Protein 9RRZ (pdb70)

Nearest PDB structures (foldseek):
  6tja-assembly1_A  TM=9.413E-01  e=5.540E-20  Streptomyces sp. CWA1
  6tiv-assembly1_A  TM=9.335E-01  e=4.063E-20  Streptomyces sp. CWA1
  6tjz-assembly1_A  TM=9.241E-01  e=5.540E-20  Streptomyces sp. CWA1
  7ofl-assembly1_B  TM=8.932E-01  e=1.288E-11  Coniophora puteana RWD-64-598 SS2
  6egk-assembly1_A  TM=8.514E-01  e=1.348E-09  Streptomyces clavuligerus

InterPro domains:
  IPR008949 Isoprenoid synthase domain superfamily [G3DSA:1.10.600.10] (4-353)
  IPR008949 Isoprenoid synthase domain superfamily [SSF48576] (9-310)
  IPR034686 Terpene cyclase-like 2 [PTHR35201] (12-315)
  IPR034686 Terpene cyclase-like 2 [SFLDG01020] (7-316)

B-factor: mean 24.11, std 10.71, range [11.86, 76.44]

Solvent-accessible surface area: 15259 Å² total; per-residue (Å²): 96,91,26,133,11,57,45,3,42,18,71,32,82,56,25,64,5,120,107,48,84,85,0,39,126,78,0,26,66,9,0,51,126,38,150,3,20,116,70,99,56,57,53,95,146,9,26,35,6,71,0,1,26,4,1,0,46,1,4,16,134,9,52,9,94,41,0,1,22,0,0,25,11,36,0,6,11,15,11,11,47,69,48,21,91,121,126,49,150,127,53,40,135,22,63,89,5,75,76,33,10,79,49,5,3,113,1,1,28,46,24,196,23,170,69,95,146,57,20,65,16,4,80,0,0,20,50,0,2,78,26,0,13,69,90,13,57,94,28,12,61,114,63,2,89,69,17,0,105,31,42,5,154,0,29,11,51,54,5,30,33,58,85,138,71,87,58,2,50,1,41,64,2,0,84,23,31,20,68,12,23,8,14,47,1,30,5,2,0,0,2,11,9,58,63,14,59,31,48,88,206,30,44,101,28,61,23,2,96,0,0,38,46,0,0,6,0,0,0,4,0,2,29,7,0,3,9,6,21,70,85,78,126,182,71,9,0,0,47,1,0,13,156,71,78,109,33,46,26,76,102,0,1,73,84,0,1,28,10,11,8,43,0,8,28,2,0,46,84,0,53,61,58,34,51,115,76,10,61,130,40,5,119,24,5,1,39,6,0,29,43,2,4,35,0,19,4,28,11,2,39,105,11,59,47,53,145,126,24,98,71,32,22,110,16,162,107,43,72,31,109,44,79,84,74,5,100,33,111,30,1,32,68,0,23,138,43,40,115

Secondary structure (DSSP, 8-state):
----PPPBP--S-----TTHHHHHHHHHHHHHHTT--SSHHHHHHHHHT-HHHHHHHH-TTS-HHHHHHHHHHHHHHHHHHHHHTSS-SSPPPHHHHHHHHHHHHHHHH-TT---SS--TTHHHHHHHHHHHHTTS-HHHHHHHHHHHHHHHHHHHHHHHHHHHT----HHHHHHHHHHHTTHHHHHHHHHHHHT----HHHHHSHHHHHHHHHHHHHHHHHHHHHHHHHHT----HHHHHHHHTT--HHHHHHHHHHHHHHHHHHHHHHHHHHTTT--HHHHHHHHHHHHHHHHHHHHHTTSS----S----B-SS-S----SPPS-TTTGGGGGG--

Organism: NCBI:txid281105

Radius of gyration: 19.32 Å; Cα contacts (8 Å, |Δi|>4): 473; chains: 1; bounding box: 45×48×53 Å

Foldseek 3Di:
DDADAAFAAAPFDFAFAPVLVVLLVLQLVLCVVQVLDPDPVRSVQLSLLSLLGLLRLLQNPFDSLLSSLLSLVVSNVLSVCCVVQVPDPQQDALVNLVVQLVQLLVCLLPVVDDDPDHDRCSVSSNVSSCSQPVPFDPQLSVQLSVLSVLCSVLCSVVSNCRNVVHADALLVCLLRLLNPVSQSNVLSSLCSRNVAGDDPCQCVDLLNVLLSSLLSRLLVLLVLSLQVLVCVVPNGQLVNQCVNVVHHSNVSNLVSLQSSLQSVLLSVLSCVVAVVVDDPRVVSSVSSSSSSSSSCLVSSQSRPSRVSHHNNHHDPDRSHNDNQADPRVSNSCSSVSRD

Sequence (339 aa):
SAIELLPFHCPFAAAVNPRLAEIEKLCVDWIDEFRLYQDDAQRERLIATKAAEVYARALPNAAPERVADVAKWLYWGFATTDDMVYDNGPVSVRAADFLPLIVQLARIADEPRSRFGFEIPYTDALRDLTVAITAPATPGQRIEWRSTARAWFFGMSSWDVAYAERGEIPSLNDYYLMMRMHTGGLASWAATLGIADGFELSARDADSPAVRALLLESWSTFALIINDLMSYAKEIENSNIITTVIARELSCSPQEAVPHAYSILDRISGLFLRLRADLLPGADQNLRALIAGMEHTWRAILDWGFTSARYPYQVFPGWAEQPHDTSPDPLPYPAIAWWWEQVA

Structure (mmCIF, N/CA/C/O backbone):
data_9RRZ
#
_entry.id   9RRZ
#
_cell.length_a   95.640
_cell.length_b   95.640
_cell.length_c   114.590
_cell.angle_alpha   90.00
_cell.angle_beta   90.00
_cell.angle_gamma   90.00
#
_symmetry.space_group_name_H-M   'P 41 21 2'
#
loop_
_entity.id
_entity.type
_entity.pdbx_description
1 polymer 'Terpene synthase'
2 non-polymer 'DIMETHYL SULFOXIDE'
3 non-polymer GLYCEROL
4 water water
#
loop_
_atom_site.group_PDB
_atom_site.id
_atom_site.type_symbol
_atom_site.label_atom_id
_atom_site.label_alt_id
_atom_site.label_comp_id
_atom_site.label_asym_id
_atom_site.label_entity_id
_atom_site.label_seq_id
_atom_site.pdbx_PDB_ins_code
_atom_site.Cartn_x
_atom_site.Cartn_y
_atom_site.Cartn_z
_atom_site.occupancy
_atom_site.B_iso_or_equiv
_atom_site.auth_seq_id
_atom_site.auth_comp_id
_atom_site.auth_asym_id
_atom_site.auth_atom_id
_atom_site.pdbx_PDB_model_num
ATOM 1 N N . SER A 1 4 ? -21.169 -40.031 -23.699 1.00 52.32 4 SER A N 1
ATOM 2 C CA . SER A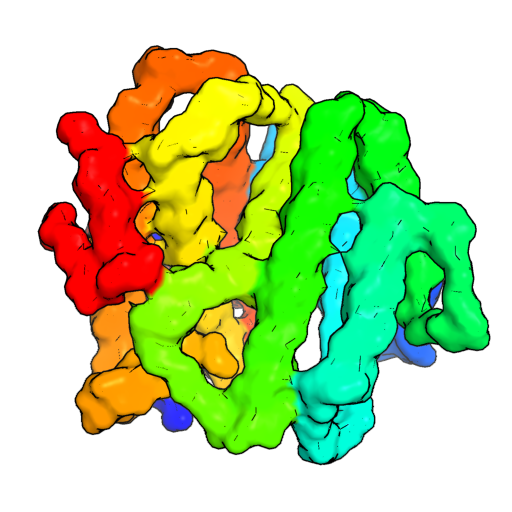 1 4 ? -20.779 -40.466 -25.077 1.00 49.78 4 SER A CA 1
ATOM 3 C C . SER A 1 4 ? -19.341 -40.021 -25.374 1.00 47.25 4 SER A C 1
ATOM 4 O O . SER A 1 4 ? -18.978 -38.892 -24.985 1.00 43.58 4 SER A O 1
ATOM 7 N N . ALA A 1 5 ? -18.565 -40.886 -26.037 1.00 45.89 5 ALA A N 1
ATOM 8 C CA . ALA A 1 5 ? -17.120 -40.713 -26.324 1.00 44.25 5 ALA A CA 1
ATOM 9 C C . ALA A 1 5 ? -16.904 -39.506 -27.245 1.00 41.34 5 ALA A C 1
ATOM 10 O O . ALA A 1 5 ? -17.750 -39.283 -28.135 1.00 42.74 5 ALA A O 1
ATOM 12 N N . ILE A 1 6 ? -15.808 -38.766 -27.039 1.00 37.04 6 ILE A N 1
ATOM 13 C CA . ILE A 1 6 ? -15.434 -37.573 -27.857 1.00 33.74 6 ILE A CA 1
ATOM 14 C C . ILE A 1 6 ? -14.002 -37.736 -28.381 1.00 32.05 6 ILE A C 1
ATOM 15 O O . ILE A 1 6 ? -13.212 -38.474 -27.761 1.00 32.98 6 ILE A O 1
ATOM 20 N N . GLU A 1 7 ? -13.711 -37.076 -29.504 1.00 31.37 7 GLU A N 1
ATOM 21 C CA . GLU A 1 7 ? -12.358 -36.934 -30.099 1.00 33.11 7 GLU A CA 1
ATOM 22 C C . GLU A 1 7 ? -11.884 -35.506 -29.815 1.00 30.67 7 GLU A C 1
ATOM 23 O O . GLU A 1 7 ? -12.478 -34.570 -30.384 1.00 30.15 7 GLU A O 1
ATOM 29 N N . LEU A 1 8 ? -10.883 -35.339 -28.947 1.00 29.30 8 LEU A N 1
ATOM 30 C CA . LEU A 1 8 ? -10.304 -34.004 -28.639 1.00 27.97 8 LEU A CA 1
ATOM 31 C C . LEU A 1 8 ? -9.599 -33.476 -29.891 1.00 27.49 8 LEU A C 1
ATOM 32 O O . LEU A 1 8 ? -9.118 -34.298 -30.701 1.00 29.07 8 LEU A O 1
ATOM 37 N N . LEU A 1 9 ? -9.578 -32.151 -30.044 1.00 25.60 9 LEU A N 1
ATOM 38 C CA . LEU A 1 9 ? -8.848 -31.430 -31.116 1.00 25.93 9 LEU A CA 1
ATOM 39 C C . LEU A 1 9 ? -7.490 -30.996 -30.577 1.00 25.09 9 LEU A C 1
ATOM 40 O O . LEU A 1 9 ? -7.303 -30.920 -29.363 1.00 24.05 9 LEU A O 1
ATOM 45 N N . PRO A 1 10 ? -6.504 -30.704 -31.457 1.00 25.23 10 PRO A N 1
ATOM 46 C CA . PRO A 1 10 ? -5.197 -30.231 -31.008 1.00 25.01 10 PRO A CA 1
ATOM 47 C C . PRO A 1 10 ? -5.336 -28.893 -30.266 1.00 24.43 10 PRO A C 1
ATOM 48 O O . PRO A 1 10 ? -6.253 -28.141 -30.561 1.00 23.53 10 PRO A O 1
ATOM 52 N N . PHE A 1 11 ? -4.433 -28.635 -29.320 1.00 23.40 11 PHE A N 1
ATOM 53 C CA . PHE A 1 11 ? -4.414 -27.399 -28.497 1.00 23.42 11 PHE A CA 1
ATOM 54 C C . PHE A 1 11 ? -3.431 -26.400 -29.103 1.00 24.66 11 PHE A C 1
ATOM 55 O O . PHE A 1 11 ? -2.334 -26.807 -29.525 1.00 26.85 11 PHE A O 1
ATOM 63 N N . HIS A 1 12 ? -3.824 -25.128 -29.146 1.00 24.70 12 HIS A N 1
ATOM 64 C CA . HIS A 1 12 ? -2.933 -24.000 -29.512 1.00 26.28 12 HIS A CA 1
ATOM 65 C C . HIS A 1 12 ? -2.409 -23.346 -28.232 1.00 24.91 12 HIS A C 1
ATOM 66 O O . HIS A 1 12 ? -3.219 -23.061 -27.329 1.00 25.43 12 HIS A O 1
ATOM 73 N N . CYS A 1 13 ? -1.097 -23.132 -28.161 1.00 23.88 13 CYS A N 1
ATOM 74 C CA . CYS A 1 13 ? -0.434 -22.374 -27.072 1.00 22.82 13 CYS A CA 1
ATOM 75 C C . CYS A 1 13 ? 0.831 -21.722 -27.617 1.00 22.49 13 CYS A C 1
ATOM 76 O O . CYS A 1 13 ? 1.738 -22.418 -28.067 1.00 24.45 13 CYS A O 1
ATOM 79 N N . PRO A 1 14 ? 0.924 -20.373 -27.605 1.00 22.01 14 PRO A N 1
ATOM 80 C CA . PRO A 1 14 ? 2.078 -19.671 -28.167 1.00 22.78 14 PRO A CA 1
ATOM 81 C C . PRO A 1 14 ? 3.277 -19.517 -27.217 1.00 22.92 14 PRO A C 1
ATOM 82 O O . PRO A 1 14 ? 4.188 -18.787 -27.557 1.00 25.77 14 PRO A O 1
ATOM 86 N N . PHE A 1 15 ? 3.260 -20.201 -26.068 1.00 21.21 15 PHE A N 1
ATOM 87 C CA . PHE A 1 15 ? 4.333 -20.137 -25.042 1.00 20.31 15 PHE A CA 1
ATOM 88 C C . PHE A 1 15 ? 5.071 -21.478 -24.991 1.00 20.88 15 PHE A C 1
ATOM 89 O O . PHE A 1 15 ? 4.465 -22.527 -25.284 1.00 21.12 15 PHE A O 1
ATOM 97 N N . ALA A 1 16 ? 6.363 -21.423 -24.661 1.00 20.83 16 ALA A N 1
ATOM 98 C CA . ALA A 1 16 ? 7.263 -22.593 -24.557 1.00 20.50 16 ALA A CA 1
ATOM 99 C C . ALA A 1 16 ? 7.045 -23.284 -23.211 1.00 19.40 16 ALA A C 1
ATOM 100 O O . ALA A 1 16 ? 6.661 -22.597 -22.238 1.00 20.29 16 ALA A O 1
ATOM 102 N N . ALA A 1 17 ? 7.300 -24.591 -23.162 1.00 19.53 17 ALA A N 1
ATOM 103 C CA . ALA A 1 17 ? 7.368 -25.387 -21.917 1.00 19.49 17 ALA A CA 1
ATOM 104 C C . ALA A 1 17 ? 8.437 -24.785 -21.000 1.00 19.24 17 ALA A C 1
ATOM 105 O O . ALA A 1 17 ? 9.451 -24.255 -21.508 1.00 21.61 17 ALA A O 1
ATOM 107 N N . ALA A 1 18 ? 8.210 -24.865 -19.692 1.00 18.24 18 ALA A N 1
ATOM 108 C CA . ALA A 1 18 ? 9.153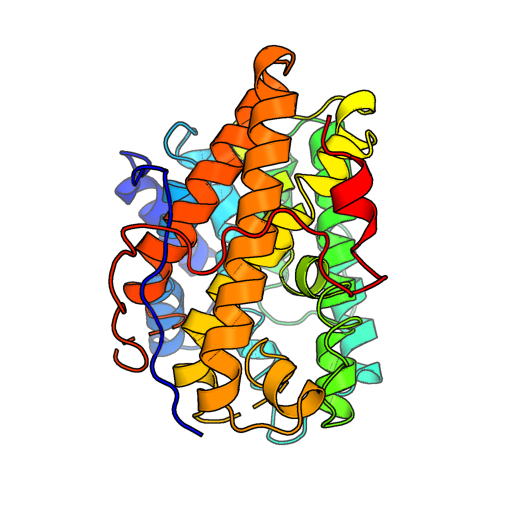 -24.418 -18.646 1.00 17.34 18 ALA A CA 1
ATOM 109 C C . ALA A 1 18 ? 8.971 -25.314 -17.423 1.00 16.32 18 ALA A C 1
ATOM 110 O O . ALA A 1 18 ? 7.829 -25.733 -17.161 1.00 16.96 18 ALA A O 1
ATOM 112 N N . VAL A 1 19 ? 10.058 -25.622 -16.718 1.00 16.17 19 VAL A N 1
ATOM 113 C CA . VAL A 1 19 ? 9.997 -26.435 -15.473 1.00 16.37 19 VAL A CA 1
ATOM 114 C C . VAL A 1 19 ? 11.158 -26.044 -14.559 1.00 16.00 19 VAL A C 1
ATOM 115 O O . VAL A 1 19 ? 12.280 -25.816 -15.056 1.00 16.65 19 VAL A O 1
ATOM 119 N N . ASN A 1 20 ? 10.874 -25.954 -13.263 1.00 15.17 20 ASN A N 1
ATOM 120 C CA . ASN A 1 20 ? 11.890 -25.682 -12.219 1.00 14.67 20 ASN A CA 1
ATOM 121 C C . ASN A 1 20 ? 12.986 -26.735 -12.346 1.00 14.84 20 ASN A C 1
ATOM 122 O O . ASN A 1 20 ? 12.695 -27.928 -12.311 1.00 15.41 20 ASN A O 1
ATOM 127 N N . PRO A 1 21 ? 14.269 -26.336 -12.510 1.00 14.55 21 PRO A N 1
ATOM 128 C CA . PRO A 1 21 ? 15.357 -27.303 -12.678 1.00 15.38 21 PRO A CA 1
ATOM 129 C C . PRO A 1 21 ? 15.672 -28.116 -11.411 1.00 14.94 21 PRO A C 1
ATOM 130 O O . PRO A 1 21 ? 16.489 -29.014 -11.494 1.00 15.94 21 PRO A O 1
ATOM 134 N N . ARG A 1 22 ? 15.026 -27.808 -10.279 1.00 14.92 22 ARG A N 1
ATOM 135 C CA . ARG A 1 22 ? 15.197 -28.561 -9.007 1.00 15.18 22 ARG A CA 1
ATOM 136 C C . ARG A 1 22 ? 13.910 -29.329 -8.670 1.00 14.61 22 ARG A C 1
ATOM 137 O O . ARG A 1 22 ? 13.641 -29.545 -7.473 1.00 15.27 22 ARG A O 1
ATOM 145 N N . LEU A 1 23 ? 13.179 -29.801 -9.685 1.00 14.71 23 LEU A N 1
ATOM 146 C CA . LEU A 1 23 ? 11.917 -30.565 -9.491 1.00 15.06 23 LEU A CA 1
ATOM 147 C C . LEU A 1 23 ? 12.157 -31.766 -8.567 1.00 15.05 23 LEU A C 1
ATOM 148 O O . LEU A 1 23 ? 11.313 -32.003 -7.695 1.00 15.76 23 LEU A O 1
ATOM 153 N N . ALA A 1 24 ? 13.249 -32.514 -8.742 1.00 15.43 24 ALA A N 1
ATOM 154 C CA . ALA A 1 24 ? 13.527 -33.727 -7.937 1.00 15.69 24 ALA A CA 1
ATOM 155 C C . ALA A 1 24 ? 13.481 -33.382 -6.440 1.00 15.69 24 ALA A C 1
ATOM 156 O O . ALA A 1 24 ? 12.852 -34.130 -5.673 1.00 16.33 24 ALA A O 1
ATOM 158 N N . GLU A 1 25 ? 14.111 -32.278 -6.036 1.00 15.83 25 GLU A N 1
ATOM 159 C CA . GLU A 1 25 ? 14.142 -31.830 -4.616 1.00 16.20 25 GLU A CA 1
ATOM 160 C C . GLU A 1 25 ? 12.739 -31.407 -4.164 1.00 15.69 25 GLU A C 1
ATOM 161 O O . GLU A 1 25 ? 12.379 -31.693 -3.006 1.00 16.76 25 GLU A O 1
ATOM 167 N N . ILE A 1 26 ? 11.983 -30.734 -5.034 1.00 15.49 26 ILE A N 1
ATOM 168 C CA . ILE A 1 26 ? 10.594 -30.276 -4.735 1.00 15.59 26 ILE A CA 1
ATOM 169 C C . ILE A 1 26 ? 9.736 -31.515 -4.459 1.00 15.93 26 ILE A C 1
ATOM 170 O O . ILE A 1 26 ? 9.038 -31.543 -3.426 1.00 16.26 26 ILE A O 1
ATOM 175 N N . GLU A 1 27 ? 9.791 -32.513 -5.343 1.00 16.28 27 GLU A N 1
ATOM 176 C CA . GLU A 1 27 ? 8.976 -33.745 -5.199 1.00 17.66 27 GLU A CA 1
ATOM 177 C C . GLU A 1 27 ? 9.369 -34.478 -3.910 1.00 17.63 27 GLU A C 1
ATOM 178 O O . GLU A 1 27 ? 8.460 -34.975 -3.228 1.00 18.00 27 GLU A O 1
ATOM 184 N N . LYS A 1 28 ? 10.665 -34.555 -3.589 1.00 17.58 28 LYS A N 1
ATOM 185 C CA . LYS A 1 28 ? 11.154 -35.261 -2.372 1.00 18.49 28 LYS A CA 1
ATOM 186 C C . LYS A 1 28 ? 10.553 -34.594 -1.126 1.00 17.70 28 LYS A C 1
ATOM 187 O O . LYS A 1 28 ? 10.030 -35.321 -0.264 1.00 18.69 28 LYS A O 1
ATOM 193 N N . LEU A 1 29 ? 10.608 -33.262 -1.034 1.00 17.48 29 LEU A N 1
ATOM 194 C CA . LEU A 1 29 ? 10.018 -32.502 0.104 1.00 17.58 29 LEU A CA 1
ATOM 195 C C . LEU A 1 29 ? 8.529 -32.846 0.225 1.00 17.32 29 LEU A C 1
ATOM 196 O O . LEU A 1 29 ? 8.055 -33.056 1.358 1.00 17.42 29 LEU A O 1
ATOM 201 N N . CYS A 1 30 ? 7.816 -32.911 -0.898 1.00 16.69 30 CYS A N 1
ATOM 202 C CA . CYS A 1 30 ? 6.352 -33.166 -0.922 1.00 16.69 30 CYS A CA 1
ATOM 203 C C . CYS A 1 30 ? 6.047 -34.608 -0.501 1.00 17.16 30 CYS A C 1
ATOM 204 O O . CYS A 1 30 ? 5.116 -34.795 0.303 1.00 18.72 30 CYS A O 1
ATOM 207 N N . VAL A 1 31 ? 6.802 -35.590 -0.999 1.00 18.16 31 VAL A N 1
ATOM 208 C CA . VAL A 1 31 ? 6.581 -37.026 -0.651 1.00 19.09 31 VAL A CA 1
ATOM 209 C C . VAL A 1 31 ? 6.848 -37.213 0.850 1.00 18.83 31 VAL A C 1
ATOM 210 O O . VAL A 1 31 ? 6.061 -37.919 1.506 1.00 19.25 31 VAL A O 1
ATOM 214 N N . ASP A 1 32 ? 7.897 -36.586 1.388 1.00 18.82 32 ASP A N 1
ATOM 215 C CA . ASP A 1 32 ? 8.233 -36.672 2.835 1.00 20.32 32 ASP A CA 1
ATOM 216 C C . ASP A 1 32 ? 7.095 -36.054 3.658 1.00 19.43 32 ASP A C 1
ATOM 217 O O . ASP A 1 32 ? 6.770 -36.610 4.720 1.00 20.40 32 ASP A O 1
ATOM 222 N N . TRP A 1 33 ? 6.484 -34.972 3.169 1.00 18.17 33 TRP A N 1
ATOM 223 C CA . TRP A 1 33 ? 5.338 -34.298 3.837 1.00 17.59 33 TRP A CA 1
ATOM 224 C C . TRP A 1 33 ? 4.097 -35.202 3.783 1.00 17.90 33 TRP A C 1
ATOM 225 O O . TRP A 1 33 ? 3.415 -35.336 4.824 1.00 18.66 33 TRP A O 1
ATOM 236 N N . ILE A 1 34 ? 3.827 -35.813 2.626 1.00 18.17 34 ILE A N 1
ATOM 237 C CA . ILE A 1 34 ? 2.707 -36.783 2.421 1.00 19.28 34 ILE A CA 1
ATOM 238 C C . ILE A 1 34 ? 2.839 -37.919 3.447 1.00 19.87 34 ILE A C 1
ATOM 239 O O . ILE A 1 34 ? 1.803 -38.339 4.006 1.00 20.45 34 ILE A O 1
ATOM 244 N N . ASP A 1 35 ? 4.063 -38.388 3.703 1.00 20.49 35 ASP A N 1
ATOM 245 C CA . ASP A 1 35 ? 4.331 -39.504 4.651 1.00 21.28 35 ASP A CA 1
ATOM 246 C C . ASP A 1 35 ? 4.265 -38.999 6.099 1.00 21.91 35 ASP A C 1
ATOM 247 O O . ASP A 1 35 ? 3.746 -39.746 6.949 1.00 24.53 35 ASP A O 1
ATOM 252 N N . GLU A 1 36 ? 4.755 -37.786 6.375 1.00 21.89 36 GLU A N 1
ATOM 253 C CA . GLU A 1 36 ? 4.727 -37.169 7.730 1.00 23.57 36 GLU A CA 1
ATOM 254 C C . GLU A 1 36 ? 3.275 -37.090 8.226 1.00 22.96 36 GLU A C 1
ATOM 255 O O . GLU A 1 36 ? 3.038 -37.401 9.411 1.00 23.97 36 GLU A O 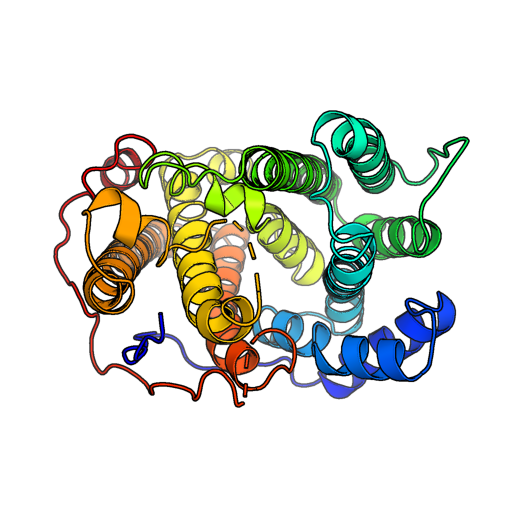1
ATOM 261 N N . PHE A 1 37 ? 2.340 -36.701 7.352 1.00 21.50 37 PHE A N 1
ATOM 262 C CA . PHE A 1 37 ? 0.911 -36.466 7.696 1.00 21.32 37 PHE A CA 1
ATOM 263 C C . PHE A 1 37 ? 0.031 -37.631 7.225 1.00 22.58 37 PHE A C 1
ATOM 264 O O . PHE A 1 37 ? -1.190 -37.573 7.469 1.00 24.42 37 PHE A O 1
ATOM 272 N N . ARG A 1 38 ? 0.625 -38.663 6.615 1.00 23.54 38 ARG A N 1
ATOM 273 C CA . ARG A 1 38 ? -0.078 -39.896 6.169 1.00 25.52 38 ARG A CA 1
ATOM 274 C C . ARG A 1 38 ? -1.364 -39.508 5.426 1.00 24.24 38 ARG A C 1
ATOM 275 O O . ARG A 1 38 ? -2.462 -39.846 5.920 1.00 24.87 38 ARG A O 1
ATOM 283 N N . LEU A 1 39 ? -1.228 -38.829 4.280 1.00 22.84 39 LEU A N 1
ATOM 284 C CA . LEU A 1 39 ? -2.355 -38.335 3.438 1.00 23.55 39 LEU A CA 1
ATOM 285 C C . LEU A 1 39 ? -2.919 -39.482 2.591 1.00 23.34 39 LEU A C 1
ATOM 286 O O . LEU A 1 39 ? -3.107 -39.286 1.378 1.00 23.77 39 LEU A O 1
ATOM 291 N N . TYR A 1 40 ? -3.210 -40.624 3.219 1.00 23.63 40 TYR A N 1
ATOM 292 C CA . TYR A 1 40 ? -3.663 -41.873 2.555 1.00 25.20 40 TYR A CA 1
ATOM 293 C C . TYR A 1 40 ? -4.067 -42.886 3.631 1.00 26.41 40 TYR A C 1
ATOM 294 O O . TYR A 1 40 ? -3.541 -42.800 4.760 1.00 27.03 40 TYR A O 1
ATOM 303 N N . GLN A 1 41 ? -4.970 -43.808 3.288 1.00 28.68 41 GLN A N 1
ATOM 304 C CA . GLN A 1 41 ? -5.484 -44.864 4.203 1.00 30.48 41 GLN A CA 1
ATOM 305 C C . GLN A 1 41 ? -4.763 -46.192 3.940 1.00 31.46 41 GLN A C 1
ATOM 306 O O . GLN A 1 41 ? -4.799 -47.060 4.835 1.00 32.88 41 GLN A O 1
ATOM 312 N N . ASP A 1 42 ? -4.139 -46.349 2.766 1.00 31.06 42 ASP A N 1
ATOM 313 C CA . ASP A 1 42 ? -3.422 -47.589 2.362 1.00 32.34 42 ASP A CA 1
ATOM 314 C C . ASP A 1 42 ? -2.330 -47.245 1.341 1.00 30.72 42 ASP A C 1
ATOM 315 O O . ASP A 1 42 ? -2.306 -46.094 0.857 1.00 29.91 42 ASP A O 1
ATOM 320 N N . ASP A 1 43 ? -1.469 -48.218 1.029 1.00 31.93 43 ASP A N 1
ATOM 321 C CA . ASP A 1 43 ? -0.288 -48.049 0.138 1.00 31.92 43 ASP A CA 1
ATOM 322 C C . ASP A 1 43 ? -0.747 -47.693 -1.283 1.00 30.82 43 ASP A C 1
ATOM 323 O O . ASP A 1 43 ? -0.040 -46.908 -1.945 1.00 29.58 43 ASP A O 1
ATOM 328 N N . ALA A 1 44 ? -1.879 -48.243 -1.737 1.00 29.71 44 ALA A N 1
ATOM 329 C CA . ALA A 1 44 ? -2.463 -47.975 -3.073 1.00 30.18 44 ALA A CA 1
ATOM 330 C C . ALA A 1 44 ? -2.859 -46.496 -3.177 1.00 29.97 44 ALA A C 1
ATOM 331 O O . ALA A 1 44 ? -2.570 -45.882 -4.221 1.00 30.34 44 ALA A O 1
ATOM 333 N N . GLN A 1 45 ? -3.483 -45.944 -2.131 1.00 29.20 45 GLN A N 1
ATOM 334 C CA . GLN A 1 45 ? -3.866 -44.506 -2.060 1.00 28.19 45 GLN A CA 1
ATOM 335 C C . GLN A 1 45 ? -2.599 -43.641 -2.105 1.00 26.21 45 GLN A C 1
ATOM 336 O O . GLN A 1 45 ? -2.613 -42.621 -2.819 1.00 25.68 45 GLN A O 1
ATOM 342 N N . ARG A 1 46 ? -1.550 -44.036 -1.375 1.00 25.16 46 ARG A N 1
ATOM 343 C CA . ARG A 1 46 ? -0.252 -43.309 -1.328 1.00 24.62 46 ARG A CA 1
ATOM 344 C C . ARG A 1 46 ? 0.324 -43.215 -2.746 1.00 24.44 46 ARG A C 1
ATOM 345 O O . ARG A 1 46 ? 0.702 -42.101 -3.161 1.00 23.48 46 ARG A O 1
ATOM 353 N N . GLU A 1 47 ? 0.387 -44.342 -3.460 1.00 25.28 47 GLU A N 1
ATOM 354 C CA . GLU A 1 47 ? 0.951 -44.417 -4.834 1.00 26.47 47 GLU A CA 1
ATOM 355 C C . GLU A 1 47 ? 0.124 -43.525 -5.768 1.00 23.86 47 GLU A C 1
ATOM 356 O O . GLU A 1 47 ? 0.733 -42.787 -6.566 1.00 23.02 47 GLU A O 1
ATOM 362 N N . ARG A 1 48 ? -1.208 -43.569 -5.654 1.00 24.48 48 ARG A N 1
ATOM 363 C CA . ARG A 1 48 ? -2.125 -42.758 -6.500 1.00 25.13 48 ARG A CA 1
ATOM 364 C C . ARG A 1 48 ? -1.866 -41.268 -6.244 1.00 22.80 48 ARG A C 1
ATOM 365 O O . ARG A 1 48 ? -1.790 -40.513 -7.232 1.00 21.88 48 ARG A O 1
ATOM 373 N N . LEU A 1 49 ? -1.715 -40.863 -4.979 1.00 21.33 49 LEU A N 1
ATOM 374 C CA . LEU A 1 49 ? -1.500 -39.436 -4.613 1.00 20.40 49 LEU A CA 1
ATOM 375 C C . LEU A 1 49 ? -0.171 -38.954 -5.204 1.00 20.16 49 LEU A C 1
ATOM 376 O O . LEU A 1 49 ? -0.148 -37.857 -5.783 1.00 19.69 49 LEU A O 1
ATOM 381 N N . ILE A 1 50 ? 0.899 -39.739 -5.066 1.00 20.11 50 ILE A N 1
ATOM 382 C CA . ILE A 1 50 ? 2.237 -39.372 -5.616 1.00 20.14 50 ILE A CA 1
ATOM 383 C C . ILE A 1 50 ? 2.123 -39.273 -7.145 1.00 19.34 50 ILE A C 1
ATOM 384 O O . ILE A 1 50 ? 2.707 -38.336 -7.717 1.00 19.46 50 ILE A O 1
ATOM 389 N N . ALA A 1 51 ? 1.357 -40.168 -7.779 1.00 19.54 51 ALA A N 1
ATOM 390 C CA . ALA A 1 51 ? 1.202 -40.246 -9.253 1.00 20.08 51 ALA A CA 1
ATOM 391 C C . ALA A 1 51 ? 0.432 -39.036 -9.811 1.00 19.48 51 ALA A C 1
ATOM 392 O O . ALA A 1 51 ? 0.489 -38.832 -11.041 1.00 20.66 51 ALA A O 1
ATOM 394 N N . THR A 1 52 ? -0.260 -38.252 -8.973 1.00 19.17 52 THR A N 1
ATOM 395 C CA . THR A 1 52 ? -0.927 -36.992 -9.408 1.00 18.95 52 THR A CA 1
ATOM 396 C C . THR A 1 52 ? 0.135 -35.981 -9.858 1.00 18.73 52 THR A C 1
ATOM 397 O O . THR A 1 52 ? -0.214 -35.093 -10.648 1.00 19.45 52 THR A O 1
ATOM 401 N N . LYS A 1 53 ? 1.366 -36.106 -9.351 1.00 18.70 53 LYS A N 1
ATOM 402 C CA . LYS A 1 53 ? 2.524 -35.238 -9.698 1.00 19.01 53 LYS A CA 1
ATOM 403 C C . LYS A 1 53 ? 2.149 -33.767 -9.472 1.00 17.99 53 LYS A C 1
ATOM 404 O O . LYS A 1 53 ? 2.443 -32.929 -10.343 1.00 17.75 53 LYS A O 1
ATOM 410 N N . ALA A 1 54 ? 1.537 -33.455 -8.328 1.00 17.26 54 ALA A N 1
ATOM 411 C CA . ALA A 1 54 ? 1.138 -32.075 -7.965 1.00 16.36 54 ALA A CA 1
ATOM 412 C C . ALA A 1 54 ? 2.380 -31.173 -7.907 1.00 16.24 54 ALA A C 1
ATOM 413 O O . ALA A 1 54 ? 2.275 -30.007 -8.322 1.00 17.05 54 ALA A O 1
ATOM 415 N N . ALA A 1 55 ? 3.523 -31.691 -7.444 1.00 15.92 55 ALA A N 1
ATOM 416 C CA . ALA A 1 55 ? 4.799 -30.938 -7.392 1.00 15.84 55 ALA A CA 1
ATOM 417 C C . ALA A 1 55 ? 5.195 -30.507 -8.809 1.00 15.80 55 ALA A C 1
ATOM 418 O O . ALA A 1 55 ? 5.635 -29.360 -8.977 1.00 15.91 55 ALA A O 1
ATOM 420 N N . GLU A 1 56 ? 5.034 -31.389 -9.800 1.00 15.74 56 GLU A N 1
ATOM 421 C CA . GLU A 1 56 ? 5.442 -31.103 -11.201 1.00 15.69 56 GLU A CA 1
ATOM 422 C C . GLU A 1 56 ? 4.619 -29.936 -11.762 1.00 14.97 56 GLU A C 1
ATOM 423 O O . GLU A 1 56 ? 5.214 -29.031 -12.361 1.00 15.73 56 GLU A O 1
ATOM 429 N N . VAL A 1 57 ? 3.293 -29.946 -11.611 1.00 15.65 57 VAL A N 1
ATOM 430 C CA . VAL A 1 57 ? 2.456 -28.889 -12.250 1.00 15.69 57 VAL A CA 1
ATOM 431 C C . VAL A 1 57 ? 2.814 -27.532 -11.627 1.00 15.28 57 VAL A C 1
ATOM 432 O O . VAL A 1 57 ? 2.921 -26.554 -12.381 1.00 15.31 57 VAL A O 1
ATOM 436 N N . TYR A 1 58 ? 3.048 -27.469 -10.313 1.00 15.10 58 TYR A N 1
ATOM 437 C CA . TYR A 1 58 ? 3.485 -26.220 -9.635 1.00 14.84 58 TYR A CA 1
ATOM 438 C C . TYR A 1 58 ? 4.891 -25.839 -10.121 1.00 14.71 58 TYR A C 1
ATOM 439 O O . TYR A 1 58 ? 5.129 -24.647 -10.368 1.00 15.23 58 TYR A O 1
ATOM 448 N N . ALA A 1 59 ? 5.793 -26.813 -10.273 1.00 14.40 59 ALA A N 1
ATOM 449 C CA . ALA A 1 59 ? 7.182 -26.580 -10.743 1.00 14.32 59 ALA A CA 1
ATOM 450 C C . ALA A 1 59 ? 7.181 -26.025 -12.176 1.00 14.46 59 ALA A C 1
ATOM 451 O O . ALA A 1 59 ? 8.090 -25.242 -12.511 1.00 15.13 59 ALA A O 1
ATOM 453 N N . ARG A 1 60 ? 6.204 -26.414 -12.999 1.00 14.39 60 ARG A N 1
ATOM 454 C CA . ARG A 1 60 ? 6.059 -25.913 -14.393 1.00 14.60 60 ARG A CA 1
ATOM 455 C C . ARG A 1 60 ? 5.489 -24.488 -14.378 1.00 14.64 60 ARG A C 1
ATOM 456 O O . ARG A 1 60 ? 5.845 -23.706 -15.272 1.00 15.42 60 ARG A O 1
ATOM 464 N N . ALA A 1 61 ? 4.640 -24.160 -13.399 1.00 14.92 61 ALA A N 1
ATOM 465 C CA . ALA A 1 61 ? 4.059 -22.807 -13.222 1.00 15.03 61 ALA A CA 1
ATOM 466 C C . ALA A 1 61 ? 5.088 -21.858 -12.592 1.00 14.38 61 ALA A C 1
ATOM 467 O O . ALA A 1 61 ? 4.969 -20.637 -12.809 1.00 15.15 61 ALA A O 1
ATOM 469 N N . LEU A 1 62 ? 6.054 -22.403 -11.844 1.00 14.46 62 LEU A N 1
ATOM 470 C CA . LEU A 1 62 ? 7.042 -21.637 -11.036 1.00 14.90 62 LEU A CA 1
ATOM 471 C C . LEU A 1 62 ? 8.458 -22.092 -11.384 1.00 15.53 62 LEU A C 1
ATOM 472 O O . LEU A 1 62 ? 9.192 -22.579 -10.523 1.00 15.41 62 LEU A O 1
ATOM 477 N N . PRO A 1 63 ? 8.896 -21.932 -12.654 1.00 15.81 63 PRO A N 1
ATOM 478 C CA . PRO A 1 63 ? 10.206 -22.431 -13.076 1.00 16.06 63 PRO A CA 1
ATOM 479 C C . PRO A 1 63 ? 11.404 -21.700 -12.446 1.00 17.08 63 PRO A C 1
ATOM 480 O O . PRO A 1 63 ? 12.489 -22.262 -12.477 1.00 18.73 63 PRO A O 1
ATOM 484 N N . ASN A 1 64 ? 11.198 -20.498 -11.889 1.00 17.66 64 ASN A N 1
ATOM 485 C CA . ASN A 1 64 ? 12.283 -19.626 -11.358 1.00 19.74 64 ASN A CA 1
ATOM 486 C C . ASN A 1 64 ? 12.183 -19.458 -9.834 1.00 19.06 64 ASN A C 1
ATOM 487 O O . ASN A 1 64 ? 13.031 -18.741 -9.269 1.00 21.83 64 ASN A O 1
ATOM 492 N N . ALA A 1 65 ? 11.212 -20.090 -9.173 1.00 17.29 65 ALA A N 1
ATOM 493 C CA . ALA A 1 65 ? 10.965 -19.916 -7.721 1.00 17.11 65 ALA A CA 1
ATOM 494 C C . ALA A 1 65 ? 11.888 -20.829 -6.906 1.00 16.26 65 ALA A C 1
ATOM 495 O O . ALA A 1 65 ? 12.347 -21.862 -7.438 1.00 17.02 65 ALA A O 1
ATOM 497 N N . ALA A 1 66 ? 12.138 -20.465 -5.647 1.00 16.53 66 ALA A N 1
ATOM 498 C CA . ALA A 1 66 ? 12.900 -21.284 -4.676 1.00 16.74 66 ALA A CA 1
ATOM 499 C C . ALA A 1 66 ? 12.173 -22.613 -4.493 1.00 16.35 66 ALA A C 1
ATOM 500 O O . ALA A 1 66 ? 10.968 -22.621 -4.241 1.00 15.98 66 ALA A O 1
ATOM 502 N N . PRO A 1 67 ? 12.857 -23.773 -4.630 1.00 16.53 67 PRO A N 1
ATOM 503 C CA . PRO A 1 67 ? 12.177 -25.069 -4.589 1.00 17.00 67 PRO A CA 1
ATOM 504 C C . PRO A 1 67 ? 11.448 -25.357 -3.264 1.00 17.05 67 PRO A C 1
ATOM 505 O O . PRO A 1 67 ? 10.419 -26.013 -3.297 1.00 16.23 67 PRO A O 1
ATOM 509 N N . GLU A 1 68 ? 11.971 -24.864 -2.138 1.00 17.09 68 GLU A N 1
ATOM 510 C CA . GLU A 1 68 ? 11.328 -25.031 -0.805 1.00 17.87 68 GLU A CA 1
ATOM 511 C C . GLU A 1 68 ? 9.933 -24.393 -0.845 1.00 16.92 68 GLU A C 1
ATOM 512 O O . GLU A 1 68 ? 8.995 -24.975 -0.266 1.00 17.15 68 GLU A O 1
ATOM 518 N N . ARG A 1 69 ? 9.796 -23.246 -1.511 1.00 15.69 69 ARG A N 1
ATOM 519 C CA . ARG A 1 69 ? 8.509 -22.501 -1.571 1.00 16.10 69 ARG A CA 1
ATOM 520 C C . ARG A 1 69 ? 7.569 -23.160 -2.584 1.00 15.41 69 ARG A C 1
ATOM 521 O O . ARG A 1 69 ? 6.354 -23.182 -2.320 1.00 14.96 69 ARG A O 1
ATOM 529 N N . VAL A 1 70 ? 8.093 -23.693 -3.690 1.00 14.32 70 VAL A N 1
ATOM 530 C CA . VAL A 1 70 ? 7.264 -24.465 -4.662 1.00 14.23 70 VAL A CA 1
ATOM 531 C C . VAL A 1 70 ? 6.699 -25.687 -3.926 1.00 14.31 70 VAL A C 1
ATOM 532 O O . VAL A 1 70 ? 5.507 -25.985 -4.106 1.00 14.47 70 VAL A O 1
ATOM 536 N N . ALA A 1 71 ? 7.519 -26.374 -3.127 1.00 14.45 71 ALA A N 1
ATOM 537 C CA . ALA A 1 71 ? 7.088 -27.557 -2.345 1.00 14.54 71 ALA A CA 1
ATOM 538 C C . ALA A 1 71 ? 5.977 -27.147 -1.371 1.00 14.31 71 ALA A C 1
ATOM 539 O O . ALA A 1 71 ? 4.965 -27.862 -1.299 1.00 15.42 71 ALA A O 1
ATOM 541 N N . ASP A 1 72 ? 6.146 -26.022 -0.671 1.00 14.51 72 ASP A N 1
ATOM 542 C CA . ASP A 1 72 ? 5.158 -25.531 0.325 1.00 14.63 72 ASP A CA 1
ATOM 543 C C . ASP A 1 72 ? 3.793 -25.352 -0.351 1.00 14.39 72 ASP A C 1
ATOM 544 O O . ASP A 1 72 ? 2.799 -25.849 0.200 1.00 15.53 72 ASP A O 1
ATOM 549 N N . VAL A 1 73 ? 3.725 -24.661 -1.492 1.00 13.56 73 VAL A N 1
ATOM 550 C CA . VAL A 1 73 ? 2.418 -24.404 -2.172 1.00 13.46 73 VAL A CA 1
ATOM 551 C C . VAL A 1 73 ? 1.892 -25.708 -2.796 1.00 13.36 73 VAL A C 1
ATOM 552 O O . VAL A 1 73 ? 0.672 -25.890 -2.801 1.00 14.10 73 VAL A O 1
ATOM 556 N N . ALA A 1 74 ? 2.749 -26.622 -3.258 1.00 13.54 74 ALA A N 1
ATOM 557 C CA . ALA A 1 74 ? 2.288 -27.908 -3.841 1.00 13.95 74 ALA A CA 1
ATOM 558 C C . ALA A 1 74 ? 1.525 -28.731 -2.790 1.00 13.92 74 ALA A C 1
ATOM 559 O O . ALA A 1 74 ? 0.625 -29.494 -3.185 1.00 14.56 74 ALA A O 1
ATOM 561 N N . LYS A 1 75 ? 1.843 -28.576 -1.502 1.00 13.93 75 LYS A N 1
ATOM 562 C CA . LYS A 1 75 ? 1.133 -29.277 -0.392 1.00 14.17 75 LYS A CA 1
ATOM 563 C C . LYS A 1 75 ? -0.371 -28.967 -0.449 1.00 14.06 75 LYS A C 1
ATOM 564 O O . LYS A 1 75 ? -1.171 -29.872 -0.164 1.00 15.15 75 LYS A O 1
ATOM 570 N N . TRP A 1 76 ? -0.736 -27.735 -0.808 1.00 14.62 76 TRP A N 1
ATOM 571 C CA . TRP A 1 76 ? -2.143 -27.276 -0.989 1.00 14.62 76 TRP A CA 1
ATOM 572 C C . TRP A 1 76 ? -2.845 -28.156 -2.031 1.00 14.78 76 TRP A C 1
ATOM 573 O O . TRP A 1 76 ? -3.989 -28.581 -1.773 1.00 15.37 76 TRP A O 1
ATOM 584 N N . LEU A 1 77 ? -2.178 -28.455 -3.150 1.00 14.61 77 LEU A N 1
ATOM 585 C CA . LEU A 1 77 ? -2.769 -29.266 -4.249 1.00 15.80 77 LEU A CA 1
ATOM 586 C C . LEU A 1 77 ? -2.811 -30.747 -3.844 1.00 16.45 77 LEU A C 1
ATOM 587 O O . LEU A 1 77 ? -3.838 -31.391 -4.109 1.00 17.29 77 LEU A O 1
ATOM 592 N N . TYR A 1 78 ? -1.755 -31.286 -3.228 1.00 16.10 78 TYR A N 1
ATOM 593 C CA . TYR A 1 78 ? -1.752 -32.690 -2.731 1.00 16.60 78 TYR A CA 1
ATOM 594 C C . TYR A 1 78 ? -2.890 -32.860 -1.717 1.00 16.65 78 TYR A C 1
ATOM 595 O O . TYR A 1 78 ? -3.634 -33.852 -1.809 1.00 17.41 78 TYR A O 1
ATOM 604 N N . TRP A 1 79 ? -3.030 -31.915 -0.782 1.00 16.63 79 TRP A N 1
ATOM 605 C CA . TRP A 1 79 ? -4.127 -31.928 0.221 1.00 16.55 79 TRP A CA 1
ATOM 606 C C . TRP A 1 79 ? -5.479 -31.895 -0.502 1.00 17.19 79 TRP A C 1
ATOM 607 O O . TRP A 1 79 ? -6.370 -32.674 -0.117 1.00 18.11 79 TRP A O 1
ATOM 618 N N . GLY A 1 80 ? -5.618 -31.020 -1.503 1.00 16.86 80 GLY A N 1
ATOM 619 C CA . GLY A 1 80 ? -6.839 -30.882 -2.320 1.00 17.94 80 GLY A CA 1
ATOM 620 C C . GLY A 1 80 ? -7.224 -32.202 -2.968 1.00 19.24 80 GLY A C 1
ATOM 621 O O . GLY A 1 80 ? -8.397 -32.606 -2.838 1.00 21.44 80 GLY A O 1
ATOM 622 N N . PHE A 1 81 ? -6.270 -32.868 -3.624 1.00 19.17 81 PHE A N 1
ATOM 623 C CA . PHE A 1 81 ? -6.490 -34.170 -4.307 1.00 20.13 81 PHE A CA 1
ATOM 624 C C . PHE A 1 81 ? -6.895 -35.232 -3.278 1.00 21.45 81 PHE A C 1
ATOM 625 O O . PHE A 1 81 ? -7.889 -35.944 -3.522 1.00 23.08 81 PHE A O 1
ATOM 633 N N . ALA A 1 82 ? -6.152 -35.343 -2.171 1.00 20.64 82 ALA A N 1
ATOM 634 C CA . ALA A 1 82 ? -6.375 -36.362 -1.117 1.00 21.28 82 ALA A CA 1
ATOM 635 C C . ALA A 1 82 ? -7.778 -36.206 -0.515 1.00 21.96 82 ALA A C 1
ATOM 636 O O . ALA A 1 82 ? -8.479 -37.222 -0.362 1.00 23.59 82 ALA A O 1
ATOM 638 N N A THR A 1 83 ? -8.160 -34.968 -0.185 0.50 20.88 83 THR A N 1
ATOM 639 N N B THR A 1 83 ? -8.184 -34.975 -0.191 0.50 21.41 83 THR A N 1
ATOM 640 C CA A THR A 1 83 ? -9.454 -34.615 0.461 0.50 21.46 83 THR A CA 1
ATOM 641 C CA B THR A 1 83 ? -9.483 -34.679 0.474 0.50 22.13 83 THR A CA 1
ATOM 642 C C A THR A 1 83 ? -10.604 -34.782 -0.542 0.50 23.18 83 THR A C 1
ATOM 643 C C B THR A 1 83 ? -10.631 -34.766 -0.542 0.50 23.37 83 THR A C 1
ATOM 644 O O A THR A 1 83 ? -11.672 -35.277 -0.127 0.50 24.49 83 THR A O 1
ATOM 645 O O B THR A 1 83 ? -11.731 -35.191 -0.134 0.50 24.75 83 THR A O 1
ATOM 652 N N . ASP A 1 84 ? -10.392 -34.381 -1.801 1.00 24.75 84 ASP A N 1
ATOM 653 C CA . ASP A 1 84 ? -11.389 -34.501 -2.904 1.00 27.54 84 ASP A CA 1
ATOM 654 C C . ASP A 1 84 ? -11.757 -35.979 -3.084 1.00 28.93 84 ASP A C 1
ATOM 655 O O . ASP A 1 84 ? -12.965 -36.302 -3.062 1.00 30.38 84 ASP A O 1
ATOM 660 N N . ASP A 1 85 ? -10.749 -36.843 -3.227 1.00 29.17 85 ASP A N 1
ATOM 661 C CA . ASP A 1 85 ? -10.918 -38.306 -3.442 1.00 31.80 85 ASP A CA 1
ATOM 662 C C . ASP A 1 85 ? -11.692 -38.912 -2.266 1.00 32.62 85 ASP A C 1
ATOM 663 O O . ASP A 1 85 ? -12.491 -39.834 -2.507 1.00 36.10 85 ASP A O 1
ATOM 668 N N . MET A 1 86 ? -11.467 -38.408 -1.049 1.00 30.90 86 MET A N 1
ATOM 669 C CA . MET A 1 86 ? -12.099 -38.914 0.200 1.00 31.26 86 MET A CA 1
ATOM 670 C C . MET A 1 86 ? -13.563 -38.457 0.271 1.00 30.90 86 MET A C 1
ATOM 671 O O . MET A 1 86 ? -14.447 -39.331 0.367 1.00 32.31 86 MET A O 1
ATOM 676 N N . VAL A 1 87 ? -13.807 -37.143 0.230 1.00 29.34 87 VAL A N 1
ATOM 677 C CA . VAL A 1 87 ? -15.146 -36.525 0.483 1.00 29.88 87 VAL A CA 1
ATOM 678 C C . VAL A 1 87 ? -16.137 -36.959 -0.609 1.00 29.66 87 VAL A C 1
ATOM 679 O O . VAL A 1 87 ? -17.308 -37.212 -0.261 1.00 29.79 87 VAL A O 1
ATOM 683 N N . TYR A 1 88 ? -15.695 -37.059 -1.869 1.00 29.71 88 TYR A N 1
ATOM 684 C CA . TYR A 1 88 ? -16.569 -37.322 -3.045 1.00 31.16 88 TYR A CA 1
ATOM 685 C C . TYR A 1 88 ? -16.653 -38.825 -3.357 1.00 32.14 88 TYR A C 1
ATOM 686 O O . TYR A 1 88 ? -17.419 -39.186 -4.272 1.00 36.17 88 TYR A O 1
ATOM 695 N N . ASP A 1 89 ? -15.915 -39.671 -2.628 1.00 30.68 89 ASP A N 1
ATOM 696 C CA . ASP A 1 89 ? -16.033 -41.155 -2.691 1.00 32.06 89 ASP A CA 1
ATOM 697 C C . ASP A 1 89 ? -16.505 -41.649 -1.319 1.00 33.21 89 ASP A C 1
ATOM 698 O O . ASP A 1 89 ? -15.733 -42.355 -0.634 1.00 34.96 89 ASP A O 1
ATOM 703 N N . ASN A 1 90 ? -17.729 -41.279 -0.937 1.00 32.82 90 ASN A N 1
ATOM 704 C CA . ASN A 1 90 ? -18.270 -41.501 0.430 1.00 34.62 90 ASN A CA 1
ATOM 705 C C . ASN A 1 90 ? -19.693 -42.069 0.341 1.00 33.41 90 ASN A C 1
ATOM 706 O O . ASN A 1 90 ? -20.485 -41.818 1.269 1.00 33.83 90 ASN A O 1
ATOM 711 N N . GLY A 1 91 ? -19.994 -42.826 -0.720 1.00 32.25 91 GLY A N 1
ATOM 712 C CA . GLY A 1 91 ? -21.269 -43.553 -0.878 1.00 33.16 91 GLY A CA 1
ATOM 713 C C . GLY A 1 91 ? -21.882 -43.356 -2.261 1.00 33.70 91 GLY A C 1
ATOM 714 O O . GLY A 1 91 ? -21.563 -42.394 -2.957 1.00 33.92 91 GLY A O 1
ATOM 715 N N . PRO A 1 92 ? -22.781 -44.268 -2.697 1.00 33.90 92 PRO A N 1
ATOM 716 C CA . PRO A 1 92 ? -23.446 -44.145 -3.996 1.00 35.46 92 PRO A CA 1
ATOM 717 C C . PRO A 1 92 ? -24.383 -42.931 -4.110 1.00 36.50 92 PRO A C 1
ATOM 718 O O . PRO A 1 92 ? -24.592 -42.469 -5.220 1.00 40.63 92 PRO A O 1
ATOM 722 N N . VAL A 1 93 ? -24.925 -42.452 -2.985 1.00 34.98 93 VAL A N 1
ATOM 723 C CA . VAL A 1 93 ? -25.823 -41.259 -2.923 1.00 36.98 93 VAL A CA 1
ATOM 724 C C . VAL A 1 93 ? -24.947 -40.004 -2.977 1.00 36.71 93 VAL A C 1
ATOM 725 O O . VAL A 1 93 ? -23.960 -39.940 -2.218 1.00 33.87 93 VAL A O 1
ATOM 729 N N . SER A 1 94 ? -25.291 -39.052 -3.849 1.00 37.94 94 SER A N 1
ATOM 730 C CA . SER A 1 94 ? -24.541 -37.784 -4.047 1.00 37.68 94 SER A CA 1
ATOM 731 C C . SER A 1 94 ? -24.536 -36.999 -2.731 1.00 33.94 94 SER A C 1
ATOM 732 O O . SER A 1 94 ? -25.551 -37.051 -2.008 1.00 32.55 94 SER A O 1
ATOM 735 N N . VAL A 1 95 ? -23.426 -36.321 -2.428 1.00 32.38 95 VAL A N 1
ATOM 736 C CA . VAL A 1 95 ? -23.255 -35.494 -1.196 1.00 31.51 95 VAL A CA 1
ATOM 737 C C . VAL A 1 95 ? -24.337 -34.405 -1.205 1.00 27.48 95 VAL A C 1
ATOM 738 O O . VAL A 1 95 ? -24.483 -33.739 -2.245 1.00 30.62 95 VAL A O 1
ATOM 742 N N . ARG A 1 96 ? -25.087 -34.260 -0.107 1.00 24.03 96 ARG A N 1
ATOM 743 C CA . ARG A 1 96 ? -26.116 -33.198 0.071 1.00 22.80 96 ARG A CA 1
ATOM 744 C C . ARG A 1 96 ? -25.420 -31.863 0.344 1.00 19.37 96 ARG A C 1
ATOM 745 O O . ARG A 1 96 ? -24.500 -31.838 1.183 1.00 17.95 96 ARG A O 1
ATOM 753 N N . ALA A 1 97 ? -25.871 -30.784 -0.293 1.00 17.24 97 ALA A N 1
ATOM 754 C CA . ALA A 1 97 ? -25.351 -29.421 -0.032 1.00 16.30 97 ALA A CA 1
ATOM 755 C C . ALA A 1 97 ? -25.485 -29.089 1.462 1.00 15.98 97 ALA A C 1
ATOM 756 O O . ALA A 1 97 ? -24.564 -28.459 2.008 1.00 16.45 97 ALA A O 1
ATOM 758 N N . ALA A 1 98 ? -26.573 -29.507 2.119 1.00 16.62 98 ALA A N 1
ATOM 759 C CA . ALA A 1 98 ? -26.853 -29.167 3.536 1.00 17.50 98 ALA A CA 1
ATOM 760 C C . ALA A 1 98 ? -25.892 -29.913 4.475 1.00 17.86 98 ALA A C 1
ATOM 761 O O . ALA A 1 98 ? -25.700 -29.438 5.612 1.00 18.35 98 ALA A O 1
ATOM 763 N N . ASP A 1 99 ? -25.309 -31.032 4.029 1.00 18.41 99 ASP A N 1
ATOM 764 C CA . ASP A 1 99 ? -24.277 -31.791 4.788 1.00 19.59 99 ASP A CA 1
ATOM 765 C C . ASP A 1 99 ? -22.885 -31.230 4.474 1.00 18.44 99 ASP A C 1
ATOM 766 O O . ASP A 1 99 ? -22.032 -31.208 5.385 1.00 20.30 99 ASP A O 1
ATOM 771 N N . PHE A 1 100 ? -22.658 -30.808 3.230 1.00 16.93 100 PHE A N 1
ATOM 772 C CA . PHE A 1 100 ? -21.344 -30.321 2.735 1.00 16.53 100 PHE A CA 1
ATOM 773 C C . PHE A 1 100 ? -21.023 -28.949 3.341 1.00 16.09 100 PHE A C 1
ATOM 774 O O . PHE A 1 100 ? -19.872 -28.726 3.754 1.00 16.18 100 PHE A O 1
ATOM 782 N N . LEU A 1 101 ? -22.005 -28.047 3.389 1.00 14.83 101 LEU A N 1
ATOM 783 C CA . LEU A 1 101 ? -21.758 -26.626 3.754 1.00 14.64 101 LEU A CA 1
ATOM 784 C C . LEU A 1 101 ? -21.174 -26.514 5.165 1.00 14.61 101 LEU A C 1
ATOM 785 O O . LEU A 1 101 ? -20.203 -25.784 5.354 1.00 14.77 101 LEU A O 1
ATOM 790 N N . PRO A 1 102 ? -21.707 -27.187 6.214 1.00 15.06 102 PRO A N 1
ATOM 791 C CA . PRO A 1 102 ? -21.101 -27.081 7.544 1.00 15.23 102 PRO A CA 1
ATOM 792 C C . PRO A 1 102 ? -19.648 -27.576 7.624 1.00 15.45 102 PRO A C 1
ATOM 793 O O . PRO A 1 102 ? -18.884 -26.994 8.377 1.00 15.53 102 PRO A O 1
ATOM 797 N N . LEU A 1 103 ? -19.279 -28.597 6.846 1.00 15.26 103 LEU A N 1
ATOM 798 C CA . LEU A 1 103 ? -17.873 -29.083 6.796 1.00 16.09 103 LEU A CA 1
ATOM 799 C C . LEU A 1 103 ? -17.005 -28.063 6.053 1.00 14.99 103 LEU A C 1
ATOM 800 O O . LEU A 1 103 ? -15.903 -27.748 6.541 1.00 15.37 103 LEU A O 1
ATOM 805 N N . ILE A 1 104 ? -17.460 -27.570 4.902 1.00 14.13 104 ILE A N 1
ATOM 806 C CA . ILE A 1 104 ? -16.573 -26.791 3.991 1.00 13.68 104 ILE A CA 1
ATOM 807 C C . ILE A 1 104 ? -16.268 -25.426 4.624 1.00 13.81 104 ILE A C 1
ATOM 808 O O . ILE A 1 104 ? -15.152 -24.931 4.417 1.00 14.32 104 ILE A O 1
ATOM 813 N N . VAL A 1 105 ? -17.188 -24.847 5.403 1.00 13.26 105 VAL A N 1
ATOM 814 C CA . VAL A 1 105 ? -16.903 -23.552 6.091 1.00 13.40 105 VAL A CA 1
ATOM 815 C C . VAL A 1 105 ? -15.876 -23.780 7.207 1.00 13.03 105 VAL A C 1
ATOM 816 O O . VAL A 1 105 ? -15.154 -22.832 7.533 1.00 12.58 105 VAL A O 1
ATOM 820 N N . GLN A 1 106 ? -15.802 -24.985 7.777 1.00 13.41 106 GLN A N 1
ATOM 821 C CA . GLN A 1 106 ? -14.773 -25.320 8.796 1.00 13.90 106 GLN A CA 1
ATOM 822 C C . GLN A 1 106 ? -13.396 -25.350 8.119 1.00 13.74 106 GLN A C 1
ATOM 823 O O . GLN A 1 106 ? -12.442 -24.800 8.699 1.00 13.98 106 GLN A O 1
ATOM 829 N N . LEU A 1 107 ? -13.291 -25.945 6.928 1.00 13.48 107 LEU A N 1
ATOM 830 C CA . LEU A 1 107 ? -12.008 -25.987 6.180 1.00 14.04 107 LEU A CA 1
ATOM 831 C C . LEU A 1 107 ? -11.626 -24.561 5.761 1.00 13.71 107 LEU A C 1
ATOM 832 O O . LEU A 1 107 ? -10.446 -24.213 5.890 1.00 13.86 107 LEU A O 1
ATOM 837 N N . ALA A 1 108 ? -12.587 -23.744 5.321 1.00 13.07 108 ALA A N 1
ATOM 838 C CA . ALA A 1 108 ? -12.336 -22.324 4.969 1.00 12.91 108 ALA A CA 1
ATOM 839 C C . ALA A 1 108 ? -11.792 -21.586 6.199 1.00 12.98 108 ALA A C 1
ATOM 840 O O . ALA A 1 108 ? -10.832 -20.802 6.054 1.00 13.57 108 ALA A O 1
ATOM 842 N N . ARG A 1 109 ? -12.368 -21.833 7.375 1.00 12.65 109 ARG A N 1
ATOM 843 C CA . ARG A 1 109 ? -11.923 -21.191 8.638 1.00 13.15 109 ARG A CA 1
ATOM 844 C C . ARG A 1 109 ? -10.471 -21.582 8.939 1.00 13.77 109 ARG A C 1
ATOM 845 O O . ARG A 1 109 ? -9.690 -20.702 9.338 1.00 14.42 109 ARG A O 1
ATOM 853 N N . ILE A 1 110 ? -10.117 -22.857 8.773 1.00 14.24 110 ILE A N 1
ATOM 854 C CA . ILE A 1 110 ? -8.755 -23.362 9.114 1.00 14.64 110 ILE A CA 1
ATOM 855 C C . ILE A 1 110 ? -7.732 -22.743 8.149 1.00 15.22 110 ILE A C 1
ATOM 856 O O . ILE A 1 110 ? -6.631 -22.392 8.605 1.00 15.99 110 ILE A O 1
ATOM 861 N N . ALA A 1 111 ? -8.088 -22.558 6.877 1.00 15.08 111 ALA A N 1
ATOM 862 C CA . ALA A 1 111 ? -7.234 -21.862 5.883 1.00 15.95 111 ALA A CA 1
ATOM 863 C C . ALA A 1 111 ? -7.017 -20.407 6.322 1.00 16.25 111 ALA A C 1
ATOM 864 O O . ALA A 1 111 ? -5.916 -19.882 6.106 1.00 17.56 111 ALA A O 1
ATOM 866 N N . ASP A 1 112 ? -8.020 -19.783 6.944 1.00 15.86 112 ASP A N 1
ATOM 867 C CA . ASP A 1 112 ? -7.940 -18.377 7.432 1.00 16.24 112 ASP A CA 1
ATOM 868 C C . ASP A 1 112 ? -7.118 -18.310 8.721 1.00 15.53 112 ASP A C 1
ATOM 869 O O . ASP A 1 112 ? -6.307 -17.372 8.866 1.00 17.02 112 ASP A O 1
ATOM 874 N N . GLU A 1 113 ? -7.352 -19.251 9.635 1.00 15.07 113 GLU A N 1
ATOM 875 C CA . GLU A 1 113 ? -6.819 -19.208 11.019 1.00 14.98 113 GLU A CA 1
ATOM 876 C C . GLU A 1 113 ? -6.686 -20.637 11.532 1.00 15.34 113 GLU A C 1
ATOM 877 O O . GLU A 1 113 ? -7.619 -21.185 12.116 1.00 15.23 113 GLU A O 1
ATOM 883 N N . PRO A 1 114 ? -5.524 -21.288 11.309 1.00 15.56 114 PRO A N 1
ATOM 884 C CA . PRO A 1 114 ? -5.362 -22.697 11.666 1.00 16.65 114 PRO A CA 1
ATOM 885 C C . PRO A 1 114 ? -5.420 -23.009 13.171 1.00 16.38 114 PRO A C 1
ATOM 886 O O . PRO A 1 114 ? -5.509 -24.177 13.504 1.00 17.68 114 PRO A O 1
ATOM 890 N N . ARG A 1 115 ? -5.408 -21.998 14.049 1.00 16.56 115 ARG A N 1
ATOM 891 C CA . ARG A 1 115 ? -5.578 -22.206 15.514 1.00 16.95 115 ARG A CA 1
ATOM 892 C C . ARG A 1 115 ? -7.036 -22.562 15.844 1.00 17.01 115 ARG A C 1
ATOM 893 O O . ARG A 1 115 ? -7.269 -23.111 16.935 1.00 18.87 115 ARG A O 1
ATOM 901 N N . SER A 1 116 ? -7.985 -22.266 14.952 1.00 16.26 116 SER A N 1
ATOM 902 C CA . SER A 1 116 ? -9.410 -22.661 15.110 1.00 16.37 116 SER A CA 1
ATOM 903 C C . SER A 1 116 ? -9.538 -24.186 15.031 1.00 16.41 116 SER A C 1
ATOM 904 O O . SER A 1 116 ? -8.992 -24.772 14.076 1.00 17.14 116 SER A O 1
ATOM 907 N N . ARG A 1 117 ? -10.249 -24.795 15.985 1.00 16.06 117 ARG A N 1
ATOM 908 C CA . ARG A 1 117 ? -10.487 -26.262 16.032 1.00 16.68 117 ARG A CA 1
ATOM 909 C C . ARG A 1 117 ? -11.974 -26.533 16.275 1.00 15.48 117 ARG A C 1
ATOM 910 O O . ARG A 1 117 ? -12.660 -25.658 16.846 1.00 16.10 117 ARG A O 1
ATOM 918 N N . PHE A 1 118 ? -12.437 -27.712 15.854 1.00 15.24 118 PHE A N 1
ATOM 919 C CA . PHE A 1 118 ? -13.867 -28.113 15.850 1.00 15.28 118 PHE A CA 1
ATOM 920 C C . PHE A 1 118 ? -14.048 -29.464 16.546 1.00 15.76 118 PHE A C 1
ATOM 921 O O . PHE A 1 118 ? -13.070 -30.222 16.712 1.00 16.78 118 PHE A O 1
ATOM 929 N N . GLY A 1 119 ? -15.290 -29.738 16.947 1.00 15.36 119 GLY A N 1
ATOM 930 C CA . GLY A 1 119 ? -15.667 -30.955 17.687 1.00 16.07 119 GLY A CA 1
ATOM 931 C C . GLY A 1 119 ? -15.556 -32.201 16.828 1.00 16.43 119 GLY A C 1
ATOM 932 O O . GLY A 1 119 ? -15.340 -33.284 17.398 1.00 16.46 119 GLY A O 1
ATOM 933 N N . PHE A 1 120 ? -15.723 -32.067 15.509 1.00 15.86 120 PHE A N 1
ATOM 934 C CA . PHE A 1 120 ? -15.434 -33.140 14.524 1.00 16.00 120 PHE A CA 1
ATOM 935 C C . PHE A 1 120 ? -14.583 -32.562 13.393 1.00 16.50 120 PHE A C 1
ATOM 936 O O . PHE A 1 120 ? -14.918 -31.478 12.886 1.00 16.84 120 PHE A O 1
ATOM 944 N N . GLU A 1 121 ? -13.522 -33.275 13.012 1.00 16.49 121 GLU A N 1
ATOM 945 C CA . GLU A 1 121 ? -12.646 -32.901 11.872 1.00 17.13 121 GLU A CA 1
ATOM 946 C C . GLU A 1 121 ? -12.426 -34.138 10.999 1.00 17.32 121 GLU A C 1
ATOM 947 O O . GLU A 1 121 ? -12.199 -35.231 11.559 1.00 17.94 121 GLU A O 1
ATOM 953 N N . ILE A 1 122 ? -12.512 -33.968 9.679 1.00 16.87 122 ILE A N 1
ATOM 954 C CA . ILE A 1 122 ? -12.252 -35.055 8.691 1.00 18.18 122 ILE A CA 1
ATOM 955 C C . ILE A 1 122 ? -10.758 -35.360 8.698 1.00 18.60 122 ILE A C 1
ATOM 956 O O . ILE A 1 122 ? -9.951 -34.552 9.159 1.00 18.78 122 ILE A O 1
ATOM 961 N N . PRO A 1 123 ? -10.339 -36.538 8.188 1.00 19.55 123 PRO A N 1
ATOM 962 C CA . PRO A 1 123 ? -8.916 -36.831 8.039 1.00 19.58 123 PRO A CA 1
ATOM 963 C C . PRO A 1 123 ? -8.187 -35.744 7.233 1.00 19.56 123 PRO A C 1
ATOM 964 O O . PRO A 1 123 ? -8.798 -35.116 6.378 1.00 19.43 123 PRO A O 1
ATOM 968 N N . TYR A 1 124 ? -6.910 -35.542 7.560 1.00 19.67 124 TYR A N 1
ATOM 969 C CA . TYR A 1 124 ? -5.942 -34.656 6.863 1.00 19.99 124 TYR A CA 1
ATOM 970 C C . TYR A 1 124 ? -6.179 -33.187 7.241 1.00 18.77 124 TYR A C 1
ATOM 971 O O . TYR A 1 124 ? -5.585 -32.319 6.585 1.00 18.89 124 TYR A O 1
ATOM 980 N N . THR A 1 125 ? -6.978 -32.902 8.276 1.00 17.73 125 THR A N 1
ATOM 981 C CA . THR A 1 125 ? -7.202 -31.513 8.762 1.00 17.60 125 THR A CA 1
ATOM 982 C C . THR A 1 125 ? -5.913 -31.003 9.423 1.00 17.71 125 THR A C 1
ATOM 983 O O . THR A 1 125 ? -5.613 -29.804 9.265 1.00 18.04 125 THR A O 1
ATOM 987 N N . ASP A 1 126 ? -5.168 -31.878 10.108 1.00 19.41 126 ASP A N 1
ATOM 988 C CA . ASP A 1 126 ? -3.829 -31.563 10.680 1.00 20.06 126 ASP A CA 1
ATOM 989 C C . ASP A 1 126 ? -2.891 -31.129 9.543 1.00 18.49 126 ASP A C 1
ATOM 990 O O . ASP A 1 126 ? -2.109 -30.178 9.747 1.00 18.06 126 ASP A O 1
ATOM 995 N N . ALA A 1 127 ? -2.976 -31.786 8.383 1.00 17.90 127 ALA A N 1
ATOM 996 C CA . ALA A 1 127 ? -2.158 -31.466 7.190 1.00 17.17 127 ALA A CA 1
ATOM 997 C C . ALA A 1 127 ? -2.561 -30.089 6.645 1.00 16.31 127 ALA A C 1
ATOM 998 O O . ALA A 1 127 ? -1.660 -29.321 6.257 1.00 16.00 127 ALA A O 1
ATOM 1000 N N . LEU A 1 128 ? -3.860 -29.768 6.629 1.00 15.78 128 LEU A N 1
ATOM 1001 C CA . LEU A 1 128 ? -4.345 -28.436 6.171 1.00 15.37 128 LEU A CA 1
ATOM 1002 C C . LEU A 1 128 ? -3.766 -27.347 7.083 1.00 15.84 128 LEU A C 1
ATOM 1003 O O . LEU A 1 128 ? -3.307 -26.319 6.553 1.00 15.46 128 LEU A O 1
ATOM 1008 N N . ARG A 1 129 ? -3.783 -27.555 8.402 1.00 15.91 129 ARG A N 1
ATOM 1009 C CA . ARG A 1 129 ? -3.175 -26.602 9.370 1.00 16.51 129 ARG A CA 1
ATOM 1010 C C . ARG A 1 129 ? -1.696 -26.419 9.031 1.00 16.45 129 ARG A C 1
ATOM 1011 O O . ARG A 1 129 ? -1.240 -25.266 8.947 1.00 17.33 129 ARG A O 1
ATOM 1019 N N . ASP A 1 130 ? -0.977 -27.525 8.841 1.00 16.35 130 ASP A N 1
ATOM 1020 C CA . ASP A 1 130 ? 0.489 -27.493 8.617 1.00 16.47 130 ASP A CA 1
ATOM 1021 C C . ASP A 1 130 ? 0.800 -26.731 7.322 1.00 15.82 130 ASP A C 1
ATOM 1022 O O . ASP A 1 130 ? 1.674 -25.847 7.360 1.00 16.07 130 ASP A O 1
ATOM 1027 N N . LEU A 1 131 ? 0.128 -27.052 6.213 1.00 15.31 131 LEU A N 1
ATOM 1028 C CA . LEU A 1 131 ? 0.432 -26.416 4.903 1.00 15.04 131 LEU A CA 1
ATOM 1029 C C . LEU A 1 131 ? 0.015 -24.941 4.944 1.00 14.69 131 LEU A C 1
ATOM 1030 O O . LEU A 1 131 ? 0.708 -24.121 4.320 1.00 14.77 131 LEU A O 1
ATOM 1035 N N . THR A 1 132 ? -1.051 -24.597 5.672 1.00 14.58 132 THR A N 1
ATOM 1036 C CA . THR A 1 132 ? -1.513 -23.190 5.794 1.00 14.40 132 THR A CA 1
ATOM 1037 C C . THR A 1 132 ? -0.405 -22.367 6.464 1.00 14.53 132 THR A C 1
ATOM 1038 O O . THR A 1 132 ? -0.054 -21.296 5.929 1.00 15.42 132 THR A O 1
ATOM 1042 N N . VAL A 1 133 ? 0.157 -22.861 7.568 1.00 15.01 133 VAL A N 1
ATOM 1043 C CA . VAL A 1 133 ? 1.269 -22.172 8.285 1.00 15.82 133 VAL A CA 1
ATOM 1044 C C . VAL A 1 133 ? 2.495 -22.125 7.361 1.00 15.47 133 VAL A C 1
ATOM 1045 O O . VAL A 1 133 ? 3.103 -21.048 7.235 1.00 16.25 133 VAL A O 1
ATOM 1049 N N . ALA A 1 134 ? 2.844 -23.244 6.721 1.00 15.15 134 ALA A N 1
ATOM 1050 C CA . ALA A 1 134 ? 4.046 -23.354 5.859 1.00 15.96 134 ALA A CA 1
ATOM 1051 C C . ALA A 1 134 ? 3.980 -22.306 4.743 1.00 15.22 134 ALA A C 1
ATOM 1052 O O . ALA A 1 134 ? 4.989 -21.621 4.496 1.00 16.03 134 ALA A O 1
ATOM 1054 N N . ILE A 1 135 ? 2.825 -22.180 4.094 1.00 14.71 135 ILE A N 1
ATOM 1055 C CA . ILE A 1 135 ? 2.632 -21.267 2.931 1.00 14.47 135 ILE A CA 1
ATOM 1056 C C . ILE A 1 135 ? 2.597 -19.813 3.417 1.00 14.86 135 ILE A C 1
ATOM 1057 O O . ILE A 1 135 ? 3.273 -18.972 2.796 1.00 15.02 135 ILE A O 1
ATOM 1062 N N . THR A 1 136 ? 1.812 -19.512 4.457 1.00 15.48 136 THR A N 1
ATOM 1063 C CA . THR A 1 136 ? 1.405 -18.118 4.784 1.00 16.68 136 THR A CA 1
ATOM 1064 C C . THR A 1 136 ? 2.331 -17.455 5.813 1.00 17.69 136 THR A C 1
ATOM 1065 O O . THR A 1 136 ? 2.427 -16.222 5.763 1.00 18.19 136 THR A O 1
ATOM 1069 N N . ALA A 1 137 ? 2.987 -18.197 6.710 1.00 17.69 137 ALA A N 1
ATOM 1070 C CA . ALA A 1 137 ? 3.811 -17.588 7.785 1.00 18.86 137 ALA A CA 1
ATOM 1071 C C . ALA A 1 137 ? 4.895 -16.691 7.182 1.00 19.13 137 ALA A C 1
ATOM 1072 O O . ALA A 1 137 ? 5.083 -15.568 7.653 1.00 20.95 137 ALA A O 1
ATOM 1074 N N . PRO A 1 138 ? 5.646 -17.131 6.141 1.00 19.42 138 PRO A N 1
ATOM 1075 C CA . PRO A 1 138 ? 6.677 -16.292 5.521 1.00 19.94 138 PRO A CA 1
ATOM 1076 C C . PRO A 1 138 ? 6.166 -15.199 4.567 1.00 19.43 138 PRO A C 1
ATOM 1077 O O . PRO A 1 138 ? 6.960 -14.380 4.147 1.00 22.20 138 PRO A O 1
ATOM 1081 N N . ALA A 1 139 ? 4.875 -15.216 4.226 1.00 18.27 139 ALA A N 1
ATOM 1082 C CA . ALA A 1 139 ? 4.268 -14.311 3.222 1.00 17.88 139 ALA A CA 1
ATOM 1083 C C . ALA A 1 139 ? 4.120 -12.901 3.801 1.00 17.38 139 ALA A C 1
ATOM 1084 O O . ALA A 1 139 ? 4.288 -12.727 5.027 1.00 19.14 139 ALA A O 1
ATOM 1086 N N . THR A 1 140 ? 3.806 -11.929 2.944 1.00 16.17 140 THR A N 1
ATOM 1087 C CA . THR A 1 140 ? 3.483 -10.538 3.355 1.00 16.54 140 THR A CA 1
ATOM 1088 C C . THR A 1 140 ? 2.048 -10.500 3.870 1.00 16.52 140 THR A C 1
ATOM 1089 O O . THR A 1 140 ? 1.245 -11.380 3.551 1.00 15.34 140 THR A O 1
ATOM 1093 N N . PRO A 1 141 ? 1.680 -9.481 4.676 1.00 16.15 141 PRO A N 1
ATOM 1094 C CA . PRO A 1 141 ? 0.291 -9.309 5.103 1.00 16.38 141 PRO A CA 1
ATOM 1095 C C . PRO A 1 141 ? -0.686 -9.302 3.916 1.00 15.78 141 PRO A C 1
ATOM 1096 O O . PRO A 1 141 ? -1.703 -9.976 3.987 1.00 15.75 141 PRO A O 1
ATOM 1100 N N . GLY A 1 142 ? -0.361 -8.559 2.853 1.00 15.14 142 GLY A N 1
ATOM 1101 C CA . GLY A 1 142 ? -1.193 -8.471 1.637 1.00 15.80 142 GLY A CA 1
ATOM 1102 C C . GLY A 1 142 ? -1.376 -9.830 0.980 1.00 15.34 142 GLY A C 1
ATOM 1103 O O . GLY A 1 142 ? -2.502 -10.142 0.547 1.00 15.98 142 GLY A O 1
ATOM 1104 N N . GLN A 1 143 ? -0.311 -10.630 0.910 1.00 14.73 143 GLN A N 1
ATOM 1105 C CA . GLN A 1 143 ? -0.365 -11.992 0.317 1.00 14.93 143 GLN A CA 1
ATOM 1106 C C . GLN A 1 143 ? -1.270 -12.889 1.171 1.00 14.65 143 GLN A C 1
ATOM 1107 O O . GLN A 1 143 ? -2.035 -13.678 0.585 1.00 14.72 143 GLN A O 1
ATOM 1113 N N . ARG A 1 144 ? -1.194 -12.782 2.499 1.00 14.99 144 ARG A N 1
ATOM 1114 C CA . ARG A 1 144 ? -2.037 -13.600 3.414 1.00 15.11 144 ARG A CA 1
ATOM 1115 C C . ARG A 1 144 ? -3.510 -13.224 3.234 1.00 14.64 144 ARG A C 1
ATOM 1116 O O . ARG A 1 144 ? -4.355 -14.135 3.229 1.00 14.51 144 ARG A O 1
ATOM 1124 N N . ILE A 1 145 ? -3.813 -11.933 3.100 1.00 14.19 145 ILE A N 1
ATOM 1125 C CA . ILE A 1 145 ? -5.207 -11.446 2.879 1.00 14.56 145 ILE A CA 1
ATOM 1126 C C . ILE A 1 145 ? -5.739 -12.064 1.574 1.00 14.41 145 ILE A C 1
ATOM 1127 O O . ILE A 1 145 ? -6.891 -12.543 1.567 1.00 15.05 145 ILE A O 1
ATOM 1132 N N . GLU A 1 146 ? -4.920 -12.102 0.519 1.00 13.71 146 GLU A N 1
ATOM 1133 C CA . GLU A 1 146 ? -5.279 -12.701 -0.797 1.00 14.45 146 GLU A CA 1
ATOM 1134 C C . GLU A 1 146 ? -5.472 -14.214 -0.629 1.00 13.53 146 GLU A C 1
ATOM 1135 O O . GLU A 1 146 ? -6.452 -14.747 -1.173 1.00 13.18 146 GLU A O 1
ATOM 1141 N N . TRP A 1 147 ? -4.569 -14.894 0.079 1.00 13.34 147 TRP A N 1
ATOM 1142 C CA . TRP A 1 147 ? -4.703 -16.345 0.377 1.00 13.47 147 TRP A CA 1
ATOM 1143 C C . TRP A 1 147 ? -6.075 -16.613 1.009 1.00 13.36 147 TRP A C 1
ATOM 1144 O O . TRP A 1 147 ? -6.786 -17.521 0.537 1.00 13.49 147 TRP A O 1
ATOM 1155 N N . ARG A 1 148 ? -6.442 -15.841 2.036 1.00 13.32 148 ARG A N 1
ATOM 1156 C CA . ARG A 1 148 ? -7.681 -16.078 2.826 1.00 13.57 148 ARG A CA 1
ATOM 1157 C C . ARG A 1 148 ? -8.916 -15.875 1.939 1.00 13.59 148 ARG A C 1
ATOM 1158 O O . ARG A 1 148 ? -9.811 -16.733 1.970 1.00 14.20 148 ARG A O 1
ATOM 1166 N N . SER A 1 149 ? -8.977 -14.787 1.167 1.00 13.10 149 SER A N 1
ATOM 1167 C CA . SER A 1 149 ? -10.168 -14.458 0.340 1.00 13.85 149 SER A CA 1
ATOM 1168 C C . SER A 1 149 ? -10.304 -15.477 -0.798 1.00 13.27 149 SER A C 1
ATOM 1169 O O . SER A 1 149 ? -11.433 -15.925 -1.065 1.00 13.24 149 SER A O 1
ATOM 1172 N N . THR A 1 150 ? -9.197 -15.843 -1.444 1.00 12.89 150 THR A N 1
ATOM 1173 C CA . THR A 1 150 ? -9.259 -16.774 -2.591 1.00 12.96 150 THR A CA 1
ATOM 1174 C C . THR A 1 150 ? -9.570 -18.195 -2.122 1.00 12.40 150 THR A C 1
ATOM 1175 O O . THR A 1 150 ? -10.211 -18.882 -2.833 1.00 12.78 150 THR A O 1
ATOM 1179 N N . ALA A 1 151 ? -9.070 -18.601 -0.977 1.00 12.25 151 ALA A N 1
ATOM 1180 C CA . ALA A 1 151 ? -9.421 -19.946 -0.476 1.00 12.72 151 ALA A CA 1
ATOM 1181 C C . ALA A 1 151 ? -10.928 -20.007 -0.192 1.00 12.87 151 ALA A C 1
ATOM 1182 O O . ALA A 1 151 ? -11.552 -20.942 -0.594 1.00 12.67 151 ALA A O 1
ATOM 1184 N N . ARG A 1 152 ? -11.464 -18.973 0.443 1.00 12.42 152 ARG A N 1
ATOM 1185 C CA . ARG A 1 152 ? -12.912 -18.946 0.779 1.00 12.30 152 ARG A CA 1
ATOM 1186 C C . ARG A 1 152 ? -13.742 -18.987 -0.501 1.00 12.10 152 ARG A C 1
ATOM 1187 O O . ARG A 1 152 ? -14.727 -19.674 -0.510 1.00 12.42 152 ARG A O 1
ATOM 1195 N N . ALA A 1 153 ? -13.313 -18.261 -1.538 1.00 11.86 153 ALA A N 1
ATOM 1196 C CA . ALA A 1 153 ? -14.050 -18.231 -2.812 1.00 12.14 153 ALA A CA 1
ATOM 1197 C C . ALA A 1 153 ? -14.058 -19.631 -3.435 1.00 12.04 153 ALA A C 1
ATOM 1198 O O . ALA A 1 153 ? -15.039 -19.992 -4.038 1.00 12.92 153 ALA A O 1
ATOM 1200 N N . TRP A 1 154 ? -12.950 -20.347 -3.320 1.00 12.25 154 TRP A N 1
ATOM 1201 C CA . TRP A 1 154 ? -12.863 -21.710 -3.908 1.00 12.91 154 TRP A CA 1
ATOM 1202 C C . TRP A 1 154 ? -13.790 -22.657 -3.129 1.00 12.86 154 TRP A C 1
ATOM 1203 O O . TRP A 1 154 ? -14.517 -23.376 -3.756 1.00 13.17 154 TRP A O 1
ATOM 1214 N N . PHE A 1 155 ? -13.772 -22.593 -1.815 1.00 12.87 155 PHE A N 1
ATOM 1215 C CA . PHE A 1 155 ? -14.665 -23.434 -0.972 1.00 13.19 155 PHE A CA 1
ATOM 1216 C C . PHE A 1 155 ? -16.143 -23.126 -1.306 1.00 13.08 155 PHE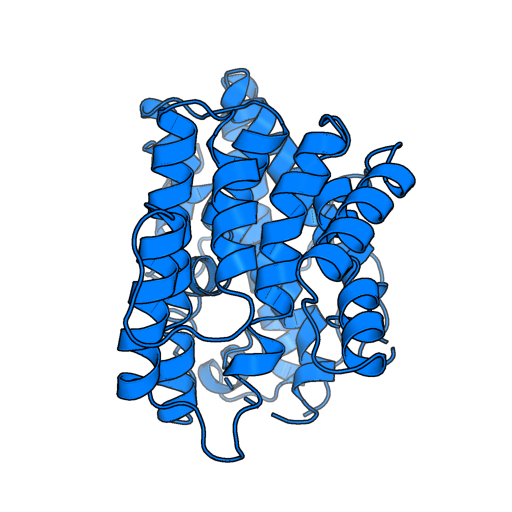 A C 1
ATOM 1217 O O . PHE A 1 155 ? -16.938 -24.023 -1.401 1.00 13.31 155 PHE A O 1
ATOM 1225 N N . PHE A 1 156 ? -16.457 -21.861 -1.545 1.00 13.05 156 PHE A N 1
ATOM 1226 C CA . PHE A 1 156 ? -17.836 -21.471 -1.934 1.00 13.25 156 PHE A CA 1
ATOM 1227 C C . PHE A 1 156 ? -18.172 -22.086 -3.290 1.00 13.35 156 PHE A C 1
ATOM 1228 O O . PHE A 1 156 ? -19.238 -22.618 -3.449 1.00 13.54 156 PHE A O 1
ATOM 1236 N N . GLY A 1 157 ? -17.260 -21.982 -4.257 1.00 13.60 157 GLY A N 1
ATOM 1237 C CA . GLY A 1 157 ? -17.443 -22.580 -5.589 1.00 14.45 157 GLY A CA 1
ATOM 1238 C C . GLY A 1 157 ? -17.651 -24.088 -5.517 1.00 14.62 157 GLY A C 1
ATOM 1239 O O . GLY A 1 157 ? -18.525 -24.579 -6.141 1.00 15.59 157 GLY A O 1
ATOM 1240 N N . MET A 1 158 ? -16.891 -24.781 -4.682 1.00 14.48 158 MET A N 1
ATOM 1241 C CA . MET A 1 158 ? -17.032 -26.255 -4.492 1.00 15.95 158 MET A CA 1
ATOM 1242 C C . MET A 1 158 ? -18.460 -26.546 -4.039 1.00 15.22 158 MET A C 1
ATOM 1243 O O . MET A 1 158 ? -19.070 -27.498 -4.523 1.00 15.98 158 MET A O 1
ATOM 1248 N N . SER A 1 159 ? -18.982 -25.691 -3.168 1.00 14.42 159 SER A N 1
ATOM 1249 C CA A SER A 1 159 ? -20.393 -25.824 -2.688 0.50 14.57 159 SER A CA 1
ATOM 1250 C CA B SER A 1 159 ? -20.381 -25.885 -2.697 0.50 14.65 159 SER A CA 1
ATOM 1251 C C . SER A 1 159 ? -21.526 -25.822 -3.769 1.00 14.50 159 SER A C 1
ATOM 1252 O O . SER A 1 159 ? -22.588 -26.527 -3.906 1.00 15.18 159 SER A O 1
ATOM 1257 N N . TRP A 1 160 ? -21.245 -24.995 -4.773 1.00 14.59 160 TRP A N 1
ATOM 1258 C CA . TRP A 1 160 ? -22.105 -24.783 -5.964 1.00 14.71 160 TRP A CA 1
ATOM 1259 C C . TRP A 1 160 ? -22.080 -26.067 -6.808 1.00 15.38 160 TRP A C 1
ATOM 1260 O O . TRP A 1 160 ? -23.108 -26.466 -7.259 1.00 16.29 160 TRP A O 1
ATOM 1271 N N . ASP A 1 161 ? -20.903 -26.643 -7.041 1.00 15.62 161 ASP A N 1
ATOM 1272 C CA . ASP A 1 161 ? -20.781 -27.940 -7.760 1.00 17.03 161 ASP A CA 1
ATOM 1273 C C . ASP A 1 161 ? -21.594 -29.005 -7.013 1.00 16.73 161 ASP A C 1
ATOM 1274 O O . ASP A 1 161 ? -22.290 -29.797 -7.681 1.00 17.05 161 ASP A O 1
ATOM 1279 N N . VAL A 1 162 ? -21.504 -29.033 -5.680 1.00 15.80 162 VAL A N 1
ATOM 1280 C CA . VAL A 1 162 ? -22.241 -30.015 -4.827 1.00 16.24 162 VAL A CA 1
ATOM 1281 C C . VAL A 1 162 ? -23.750 -29.811 -5.027 1.00 16.26 162 VAL A C 1
ATOM 1282 O O . VAL A 1 162 ? -24.466 -30.820 -5.150 1.00 17.25 162 VAL A O 1
ATOM 1286 N N . ALA A 1 163 ? -24.218 -28.560 -5.088 1.00 15.88 163 ALA A N 1
ATOM 1287 C CA . ALA A 1 163 ? -25.644 -28.222 -5.315 1.00 16.44 163 ALA A CA 1
ATOM 1288 C C . ALA A 1 163 ? -26.132 -28.899 -6.600 1.00 16.98 163 ALA A C 1
ATOM 1289 O O . ALA A 1 163 ? -27.179 -29.563 -6.554 1.00 17.65 163 ALA A O 1
ATOM 1291 N N . TYR A 1 164 ? -25.394 -28.757 -7.705 1.00 16.61 164 TYR A N 1
ATOM 1292 C CA . TYR A 1 164 ? -25.807 -29.282 -9.033 1.00 17.57 164 TYR A CA 1
ATOM 1293 C C . TYR A 1 164 ? -25.745 -30.813 -9.035 1.00 19.01 164 TYR A C 1
ATOM 1294 O O . TYR A 1 164 ? -26.651 -31.432 -9.627 1.00 20.53 164 TYR A O 1
ATOM 1303 N N . ALA A 1 165 ? -24.747 -31.406 -8.377 1.00 19.23 165 ALA A N 1
ATOM 1304 C CA . ALA A 1 165 ? -24.610 -32.876 -8.256 1.00 20.18 165 ALA A CA 1
ATOM 1305 C C . ALA A 1 165 ? -25.780 -33.438 -7.434 1.00 19.98 165 ALA A C 1
ATOM 1306 O O . ALA A 1 165 ? -26.324 -34.490 -7.835 1.00 21.92 165 ALA A O 1
ATOM 1308 N N . GLU A 1 166 ? -26.180 -32.763 -6.349 1.00 19.52 166 GLU A N 1
ATOM 1309 C CA . GLU A 1 166 ? -27.330 -33.184 -5.500 1.00 19.81 166 GLU A CA 1
ATOM 1310 C C . GLU A 1 166 ? -28.602 -33.203 -6.354 1.00 19.81 166 GLU A C 1
ATOM 1311 O O . GLU A 1 166 ? -29.373 -34.177 -6.258 1.00 22.56 166 GLU A O 1
ATOM 1317 N N . ARG A 1 167 ? -28.804 -32.161 -7.159 1.00 19.23 167 ARG A N 1
ATOM 1318 C CA . ARG A 1 167 ? -30.015 -31.970 -8.000 1.00 21.21 167 ARG A CA 1
ATOM 1319 C C . ARG A 1 167 ? -29.986 -32.897 -9.221 1.00 21.41 167 ARG A C 1
ATOM 1320 O O . ARG A 1 167 ? -31.062 -33.089 -9.828 1.00 24.31 167 ARG A O 1
ATOM 1328 N N . GLY A 1 168 ? -28.816 -33.442 -9.568 1.00 22.11 168 GLY A N 1
ATOM 1329 C CA . GLY A 1 168 ? -28.608 -34.224 -10.802 1.00 23.21 168 GLY A CA 1
ATOM 1330 C C . GLY A 1 168 ? -28.922 -33.383 -12.025 1.00 23.00 168 GLY A C 1
ATOM 1331 O O . GLY A 1 168 ? -29.483 -33.925 -12.995 1.00 25.19 168 GLY A O 1
ATOM 1332 N N . GLU A 1 169 ? -28.590 -32.091 -11.965 1.00 21.89 169 GLU A N 1
ATOM 1333 C CA . GLU A 1 169 ? -28.878 -31.097 -13.029 1.00 22.26 169 GLU A CA 1
ATOM 1334 C C . GLU A 1 169 ? -27.565 -30.519 -13.557 1.00 21.16 169 GLU A C 1
ATOM 1335 O O . GLU A 1 169 ? -26.524 -30.654 -12.879 1.00 21.32 169 GLU A O 1
ATOM 1341 N N . ILE A 1 170 ? -27.648 -29.893 -14.729 1.00 21.49 170 ILE A N 1
ATOM 1342 C CA . ILE A 1 170 ? -26.513 -29.288 -15.479 1.00 21.89 170 ILE A CA 1
ATOM 1343 C C . ILE A 1 170 ? -26.784 -27.790 -15.565 1.00 19.79 170 ILE A C 1
ATOM 1344 O O . ILE A 1 170 ? -27.859 -27.385 -16.002 1.00 20.62 170 ILE A O 1
ATOM 1349 N N . PRO A 1 171 ? -25.840 -26.917 -15.147 1.00 18.29 171 PRO A N 1
ATOM 1350 C CA . PRO A 1 171 ? -26.040 -25.474 -15.266 1.00 17.66 171 PRO A CA 1
ATOM 1351 C C . PRO A 1 171 ? -26.043 -25.016 -16.731 1.00 16.33 171 PRO A C 1
ATOM 1352 O O . PRO A 1 171 ? -25.454 -25.691 -17.571 1.00 16.57 171 PRO A O 1
ATOM 1356 N N . SER A 1 172 ? -26.691 -23.882 -17.004 1.00 15.16 172 SER A N 1
ATOM 1357 C CA . SER A 1 172 ? -26.641 -23.191 -18.318 1.00 15.35 172 SER A CA 1
ATOM 1358 C C . SER A 1 172 ? -25.191 -22.809 -18.618 1.00 15.01 172 SER A C 1
ATOM 1359 O O . SER A 1 172 ? -24.386 -22.702 -17.666 1.00 14.83 172 SER A O 1
ATOM 1362 N N . LEU A 1 173 ? -24.871 -22.590 -19.890 1.00 15.04 173 LEU A N 1
ATOM 1363 C CA . LEU A 1 173 ? -23.498 -22.221 -20.316 1.00 15.22 173 LEU A CA 1
ATOM 1364 C C . LEU A 1 173 ? -23.119 -20.871 -19.693 1.00 14.45 173 LEU A C 1
ATOM 1365 O O . LEU A 1 173 ? -21.988 -20.749 -19.207 1.00 13.79 173 LEU A O 1
ATOM 1370 N N . ASN A 1 174 ? -24.035 -19.902 -19.653 1.00 13.73 174 ASN A N 1
ATOM 1371 C CA . ASN A 1 174 ? -23.752 -18.579 -19.035 1.00 13.92 174 ASN A CA 1
ATOM 1372 C C . ASN A 1 174 ? -23.407 -18.772 -17.553 1.00 13.84 174 ASN A C 1
ATOM 1373 O O . ASN A 1 174 ? -22.443 -18.149 -17.078 1.00 14.03 174 ASN A O 1
ATOM 1378 N N . ASP A 1 175 ? -24.170 -19.600 -16.838 1.00 13.74 175 ASP A N 1
ATOM 1379 C CA . ASP A 1 175 ? -23.972 -19.808 -15.379 1.00 14.07 175 ASP A CA 1
ATOM 1380 C C . ASP A 1 175 ? -22.666 -20.576 -15.151 1.00 13.87 175 ASP A C 1
ATOM 1381 O O . ASP A 1 175 ? -21.958 -20.261 -14.173 1.00 13.82 175 ASP A O 1
ATOM 1386 N N . TYR A 1 176 ? -22.344 -21.530 -16.028 1.00 13.68 176 TYR A N 1
ATOM 1387 C CA A TYR A 1 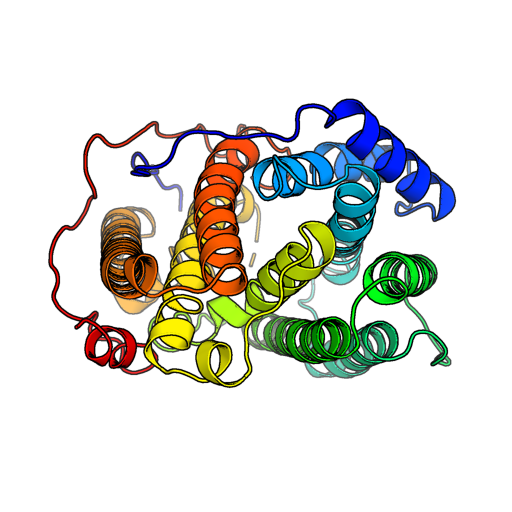176 ? -21.063 -22.289 -15.985 0.50 14.05 176 TYR A CA 1
ATOM 1388 C CA B TYR A 1 176 ? -21.066 -22.283 -15.972 0.50 14.16 176 TYR A CA 1
ATOM 1389 C C . TYR A 1 176 ? -19.888 -21.322 -16.180 1.00 13.79 176 TYR A C 1
ATOM 1390 O O . TYR A 1 176 ? -18.894 -21.415 -15.436 1.00 14.36 176 TYR A O 1
ATOM 1407 N N . LEU A 1 177 ? -19.984 -20.434 -17.169 1.00 14.04 177 LEU A N 1
ATOM 1408 C CA . LEU A 1 177 ? -18.867 -19.511 -17.503 1.00 14.66 177 LEU A CA 1
ATOM 1409 C C . LEU A 1 177 ? -18.678 -18.502 -16.364 1.00 14.05 177 LEU A C 1
ATOM 1410 O O . LEU A 1 177 ? -17.540 -18.052 -16.166 1.00 15.11 177 LEU A O 1
ATOM 1415 N N . MET A 1 178 ? -19.731 -18.173 -15.611 1.00 13.29 178 MET A N 1
ATOM 1416 C CA . MET A 1 178 ? -19.578 -17.295 -14.424 1.00 13.41 178 MET A CA 1
ATOM 1417 C C . MET A 1 178 ? -18.830 -18.059 -13.324 1.00 13.00 178 MET A C 1
ATOM 1418 O O . MET A 1 178 ? -17.900 -17.485 -12.738 1.00 13.91 178 MET A O 1
ATOM 1423 N N . MET A 1 179 ? -19.204 -19.310 -13.049 1.00 12.64 179 MET A N 1
ATOM 1424 C CA . MET A 1 179 ? -18.803 -19.990 -11.788 1.00 12.95 179 MET A CA 1
ATOM 1425 C C . MET A 1 179 ? -17.558 -20.871 -11.956 1.00 13.29 179 MET A C 1
ATOM 1426 O O . MET A 1 179 ? -16.923 -21.142 -10.924 1.00 13.63 179 MET A O 1
ATOM 1431 N N . ARG A 1 180 ? -17.204 -21.314 -13.166 1.00 13.29 180 ARG A N 1
ATOM 1432 C CA . ARG A 1 180 ? -16.100 -22.299 -13.335 1.00 13.88 180 ARG A CA 1
ATOM 1433 C C . ARG A 1 180 ? -14.814 -21.740 -12.706 1.00 13.63 180 ARG A C 1
ATOM 1434 O O . ARG A 1 180 ? -14.103 -22.503 -12.032 1.00 13.92 180 ARG A O 1
ATOM 1442 N N . MET A 1 181 ? -14.527 -20.451 -12.890 1.00 13.48 181 MET A N 1
ATOM 1443 C CA . MET A 1 181 ? -13.306 -19.821 -12.318 1.00 14.08 181 MET A CA 1
ATOM 1444 C C . MET A 1 181 ? -13.260 -20.038 -10.796 1.00 14.64 181 MET A C 1
ATOM 1445 O O . MET A 1 181 ? -12.155 -20.260 -10.268 1.00 15.90 181 MET A O 1
ATOM 1450 N N . HIS A 1 182 ? -14.411 -20.016 -10.116 1.00 14.92 182 HIS A N 1
ATOM 1451 C CA . HIS A 1 182 ? -14.519 -20.232 -8.648 1.00 14.90 182 HIS A CA 1
ATOM 1452 C C . HIS A 1 182 ? -14.414 -21.721 -8.305 1.00 14.68 182 HIS A C 1
ATOM 1453 O O . HIS A 1 182 ? -13.698 -22.052 -7.351 1.00 15.34 182 HIS A O 1
ATOM 1460 N N . THR A 1 183 ? -15.102 -22.599 -9.039 1.00 14.50 183 THR A N 1
ATOM 1461 C CA . THR A 1 183 ? -15.151 -24.045 -8.692 1.00 15.28 183 THR A CA 1
ATOM 1462 C C . THR A 1 183 ? -13.751 -24.654 -8.851 1.00 14.77 183 THR A C 1
ATOM 1463 O O . THR A 1 183 ? -13.462 -25.620 -8.124 1.00 16.26 183 THR A O 1
ATOM 1467 N N . GLY A 1 184 ? -12.935 -24.091 -9.750 1.00 14.37 184 GLY A N 1
ATOM 1468 C CA . GLY A 1 184 ? -11.562 -24.567 -10.012 1.00 14.56 184 GLY A CA 1
ATOM 1469 C C . GLY A 1 184 ? -10.495 -23.891 -9.144 1.00 14.67 184 GLY A C 1
ATOM 1470 O O . GLY A 1 184 ? -9.387 -24.326 -9.186 1.00 16.03 184 GLY A O 1
ATOM 1471 N N . GLY A 1 185 ? -10.844 -22.824 -8.441 1.00 14.42 185 GLY A N 1
ATOM 1472 C CA . GLY A 1 185 ? -9.912 -22.149 -7.514 1.00 14.71 185 GLY A CA 1
ATOM 1473 C C . GLY A 1 185 ? -8.712 -21.504 -8.191 1.00 15.04 185 GLY A C 1
ATOM 1474 O O . GLY A 1 185 ? -7.678 -21.451 -7.571 1.00 14.53 185 GLY A O 1
ATOM 1475 N N . LEU A 1 186 ? -8.886 -20.961 -9.387 1.00 14.95 186 LEU A N 1
ATOM 1476 C CA . LEU A 1 186 ? -7.703 -20.381 -10.071 1.00 16.26 186 LEU A CA 1
ATOM 1477 C C . LEU A 1 186 ? -7.217 -19.076 -9.435 1.00 15.10 186 LEU A C 1
ATOM 1478 O O . LEU A 1 186 ? -6.080 -18.769 -9.613 1.00 15.15 186 LEU A O 1
ATOM 1483 N N . ALA A 1 187 ? -8.080 -18.368 -8.718 1.00 13.66 187 ALA A N 1
ATOM 1484 C CA . ALA A 1 187 ? -7.607 -17.168 -8.007 1.00 13.87 187 ALA A CA 1
ATOM 1485 C C . ALA A 1 187 ? -6.704 -17.636 -6.861 1.00 13.54 187 ALA A C 1
ATOM 1486 O O . ALA A 1 187 ? -5.753 -16.973 -6.571 1.00 14.14 187 ALA A O 1
ATOM 1488 N N . SER A 1 188 ? -7.044 -18.738 -6.216 1.00 13.03 188 SER A N 1
ATOM 1489 C CA . SER A 1 188 ? -6.193 -19.283 -5.137 1.00 13.07 188 SER A CA 1
ATOM 1490 C C . SER A 1 188 ? -4.864 -19.718 -5.768 1.00 13.44 188 SER A C 1
ATOM 1491 O O . SER A 1 188 ? -3.856 -19.473 -5.201 1.00 13.30 188 SER A O 1
ATOM 1494 N N . TRP A 1 189 ? -4.928 -20.382 -6.908 1.00 13.39 189 TRP A N 1
ATOM 1495 C CA . TRP A 1 189 ? -3.682 -20.766 -7.623 1.00 13.31 189 TRP A CA 1
ATOM 1496 C C . TRP A 1 189 ? -2.815 -19.517 -7.837 1.00 13.04 189 TRP A C 1
ATOM 1497 O O . TRP A 1 189 ? -1.677 -19.548 -7.474 1.00 14.38 189 TRP A O 1
ATOM 1508 N N . ALA A 1 190 ? -3.383 -18.459 -8.389 1.00 13.16 190 ALA A N 1
ATOM 1509 C CA . ALA A 1 190 ? -2.632 -17.206 -8.614 1.00 13.89 190 ALA A CA 1
ATOM 1510 C C . ALA A 1 190 ? -2.082 -16.639 -7.293 1.00 13.62 190 ALA A C 1
ATOM 1511 O O . ALA A 1 190 ? -0.989 -16.152 -7.294 1.00 14.81 190 ALA A O 1
ATOM 1513 N N . ALA A 1 191 ? -2.851 -16.676 -6.215 1.00 13.37 191 ALA A N 1
ATOM 1514 C CA . ALA A 1 191 ? -2.389 -16.195 -4.892 1.00 13.40 191 ALA A CA 1
ATOM 1515 C C . ALA A 1 191 ? -1.157 -17.003 -4.462 1.00 13.32 191 ALA A C 1
ATOM 1516 O O . ALA A 1 191 ? -0.188 -16.396 -3.963 1.00 14.00 191 ALA A O 1
ATOM 1518 N N . THR A 1 192 ? -1.160 -18.321 -4.676 1.00 13.26 192 THR A N 1
ATOM 1519 C CA . THR A 1 192 ? -0.019 -19.197 -4.295 1.00 13.81 192 THR A CA 1
ATOM 1520 C C . THR A 1 192 ? 1.177 -18.921 -5.217 1.00 14.13 192 THR A C 1
ATOM 1521 O O . THR A 1 192 ? 2.310 -19.041 -4.723 1.00 14.33 192 THR A O 1
ATOM 1525 N N . LEU A 1 193 ? 0.959 -18.558 -6.488 1.00 13.96 193 LEU A N 1
ATOM 1526 C CA . LEU A 1 193 ? 2.077 -18.172 -7.396 1.00 14.49 193 LEU A CA 1
ATOM 1527 C C . LEU A 1 193 ? 2.765 -16.926 -6.830 1.00 15.21 193 LEU A C 1
ATOM 1528 O O . LEU A 1 193 ? 4.008 -16.896 -6.805 1.00 15.32 193 LEU A O 1
ATOM 1533 N N . GLY A 1 194 ? 1.986 -15.930 -6.400 1.00 14.39 194 GLY A N 1
ATOM 1534 C CA . GLY A 1 194 ? 2.523 -14.697 -5.796 1.00 14.40 194 GLY A CA 1
ATOM 1535 C C . GLY A 1 194 ? 3.356 -15.013 -4.568 1.00 13.86 194 GLY A C 1
ATOM 1536 O O . GLY A 1 194 ? 4.475 -14.478 -4.442 1.00 14.29 194 GLY A O 1
ATOM 1537 N N . ILE A 1 195 ? 2.850 -15.877 -3.690 1.00 13.90 195 ILE A N 1
ATOM 1538 C CA . ILE A 1 195 ? 3.549 -16.240 -2.424 1.00 14.11 195 ILE A CA 1
ATOM 1539 C C . ILE A 1 195 ? 4.851 -16.980 -2.761 1.00 14.44 195 ILE A C 1
ATOM 1540 O O . ILE A 1 195 ? 5.896 -16.605 -2.201 1.00 15.11 195 ILE A O 1
ATOM 1545 N N . ALA A 1 196 ? 4.810 -17.975 -3.648 1.00 14.24 196 ALA A N 1
ATOM 1546 C CA . ALA A 1 196 ? 5.981 -18.831 -3.962 1.00 14.70 196 ALA A CA 1
ATOM 1547 C C . ALA A 1 196 ? 7.034 -18.042 -4.752 1.00 15.23 196 ALA A C 1
ATOM 1548 O O . ALA A 1 196 ? 8.235 -18.200 -4.448 1.00 16.29 196 ALA A O 1
ATOM 1550 N N . ASP A 1 197 ? 6.612 -17.237 -5.729 1.00 15.63 197 ASP A N 1
ATOM 1551 C CA . ASP A 1 197 ? 7.524 -16.545 -6.681 1.00 16.48 197 ASP A CA 1
ATOM 1552 C C . ASP A 1 197 ? 7.943 -15.174 -6.133 1.00 17.36 197 ASP A C 1
ATOM 1553 O O . ASP A 1 197 ? 8.923 -14.615 -6.661 1.00 19.69 197 ASP A O 1
ATOM 1558 N N . GLY A 1 198 ? 7.236 -14.649 -5.126 1.00 17.35 198 GLY A N 1
ATOM 1559 C CA . GLY A 1 198 ? 7.561 -13.365 -4.476 1.00 18.26 198 GLY A CA 1
ATOM 1560 C C . GLY A 1 198 ? 7.054 -12.175 -5.274 1.00 17.77 198 GLY A C 1
ATOM 1561 O O . GLY A 1 198 ? 7.858 -11.277 -5.583 1.00 20.33 198 GLY A O 1
ATOM 1562 N N . PHE A 1 199 ? 5.761 -12.155 -5.603 1.00 16.80 199 PHE A N 1
ATOM 1563 C CA . PHE A 1 199 ? 5.089 -10.973 -6.200 1.00 16.99 199 PHE A CA 1
ATOM 1564 C C . PHE A 1 199 ? 3.724 -10.780 -5.537 1.00 16.79 199 PHE A C 1
ATOM 1565 O O . PHE A 1 199 ? 3.181 -11.714 -4.911 1.00 16.85 199 PHE A O 1
ATOM 1573 N N . GLU A 1 200 ? 3.195 -9.569 -5.681 1.00 17.53 200 GLU A N 1
ATOM 1574 C CA . GLU A 1 200 ? 1.935 -9.129 -5.038 1.00 18.53 200 GLU A CA 1
ATOM 1575 C C . GLU A 1 200 ? 1.444 -7.906 -5.814 1.00 17.49 200 GLU A C 1
ATOM 1576 O O . GLU A 1 200 ? 2.181 -6.910 -5.844 1.00 18.11 200 GLU A O 1
ATOM 1582 N N . LEU A 1 201 ? 0.281 -7.998 -6.464 1.00 16.97 201 LEU A N 1
ATOM 1583 C CA . LEU A 1 201 ? -0.299 -6.860 -7.223 1.00 17.51 201 LEU A CA 1
ATOM 1584 C C . LEU A 1 201 ? -0.573 -5.702 -6.260 1.00 17.18 201 LEU A C 1
ATOM 1585 O O . LEU A 1 201 ? -0.990 -5.957 -5.109 1.00 18.68 201 LEU A O 1
ATOM 1590 N N . SER A 1 202 ? -0.375 -4.472 -6.733 1.00 17.69 202 SER A N 1
ATOM 1591 C CA . SER A 1 202 ? -0.936 -3.249 -6.110 1.00 17.76 202 SER A CA 1
ATOM 1592 C C . SER A 1 202 ? -2.460 -3.392 -6.047 1.00 17.57 202 SER A C 1
ATOM 1593 O O . SER A 1 202 ? -3.035 -4.084 -6.919 1.00 17.10 202 SER A O 1
ATOM 1596 N N . ALA A 1 203 ? -3.100 -2.773 -5.056 1.00 18.17 203 ALA A N 1
ATOM 1597 C CA . ALA A 1 203 ? -4.576 -2.691 -4.972 1.00 18.05 203 ALA A CA 1
ATOM 1598 C C . ALA A 1 203 ? -5.107 -2.089 -6.280 1.00 17.46 203 ALA A C 1
ATOM 1599 O O . ALA A 1 203 ? -6.113 -2.591 -6.808 1.00 16.82 203 ALA A O 1
ATOM 1601 N N . ARG A 1 204 ? -4.428 -1.069 -6.810 1.00 17.56 204 ARG A N 1
ATOM 1602 C CA . ARG A 1 204 ? -4.841 -0.382 -8.060 1.00 18.54 204 ARG A CA 1
ATOM 1603 C C . ARG A 1 204 ? -4.920 -1.399 -9.208 1.00 18.14 204 ARG A C 1
ATOM 1604 O O . ARG A 1 204 ? -5.942 -1.414 -9.914 1.00 18.62 204 ARG A O 1
ATOM 1612 N N . ASP A 1 205 ? -3.882 -2.218 -9.396 1.00 17.89 205 ASP A N 1
ATOM 1613 C CA . ASP A 1 205 ? -3.842 -3.224 -10.489 1.00 18.17 205 ASP A CA 1
ATOM 1614 C C . ASP A 1 205 ? -4.897 -4.305 -10.228 1.00 17.28 205 ASP A C 1
ATOM 1615 O O . ASP A 1 205 ? -5.673 -4.593 -11.156 1.00 18.23 205 ASP A O 1
ATOM 1620 N N . ALA A 1 206 ? -4.923 -4.882 -9.023 1.00 16.40 206 ALA A N 1
ATOM 1621 C CA . ALA A 1 206 ? -5.816 -6.016 -8.674 1.00 16.13 206 ALA A CA 1
ATOM 1622 C C . ALA A 1 206 ? -7.281 -5.620 -8.899 1.00 16.06 206 ALA A C 1
ATOM 1623 O O . ALA A 1 206 ? -8.065 -6.466 -9.362 1.00 17.21 206 ALA A O 1
ATOM 1625 N N . ASP A 1 207 ? -7.638 -4.375 -8.586 1.00 15.90 207 ASP A N 1
ATOM 1626 C CA . ASP A 1 207 ? -9.029 -3.869 -8.705 1.00 15.93 207 ASP A CA 1
ATOM 1627 C C . ASP A 1 207 ? -9.332 -3.467 -10.156 1.00 15.79 207 ASP A C 1
ATOM 1628 O O . ASP A 1 207 ? -10.523 -3.475 -10.522 1.00 16.38 207 ASP A O 1
ATOM 1633 N N . SER A 1 208 ? -8.326 -3.080 -10.950 1.00 16.64 208 SER A N 1
ATOM 1634 C CA . SER A 1 208 ? -8.558 -2.501 -12.301 1.00 17.13 208 SER A CA 1
ATOM 1635 C C . SER A 1 208 ? -9.358 -3.490 -13.145 1.00 16.76 208 SER A C 1
ATOM 1636 O O . SER A 1 208 ? -9.090 -4.692 -13.125 1.00 16.77 208 SER A O 1
ATOM 1639 N N . PRO A 1 209 ? -10.391 -3.024 -13.882 1.00 17.00 209 PRO A N 1
ATOM 1640 C CA . PRO A 1 209 ? -11.233 -3.928 -14.666 1.00 16.73 209 PRO A CA 1
ATOM 1641 C C . PRO A 1 209 ? -10.466 -4.711 -15.747 1.00 16.09 209 PRO A C 1
ATOM 1642 O O . PRO A 1 209 ? -10.833 -5.841 -16.005 1.00 15.84 209 PRO A O 1
ATOM 1646 N N . ALA A 1 210 ? -9.417 -4.132 -16.343 1.00 16.26 210 ALA A N 1
ATOM 1647 C CA . ALA A 1 210 ? -8.581 -4.821 -17.356 1.00 16.17 210 ALA A CA 1
ATOM 1648 C C . ALA A 1 210 ? -7.854 -6.008 -16.709 1.00 15.85 210 ALA A C 1
ATOM 1649 O O . ALA A 1 210 ? -7.807 -7.088 -17.329 1.00 15.79 210 ALA A O 1
ATOM 1651 N N . VAL A 1 211 ? -7.308 -5.836 -15.504 1.00 15.78 211 VAL A N 1
ATOM 1652 C CA . VAL A 1 211 ? -6.577 -6.937 -14.809 1.00 15.77 211 VAL A CA 1
ATOM 1653 C C . VAL A 1 211 ? -7.592 -7.980 -14.320 1.00 15.40 211 VAL A C 1
ATOM 1654 O O . VAL A 1 211 ? -7.283 -9.179 -14.396 1.00 15.33 211 VAL A O 1
ATOM 1658 N N . ARG A 1 212 ? -8.770 -7.563 -13.852 1.00 15.43 212 ARG A N 1
ATOM 1659 C CA . ARG A 1 212 ? -9.827 -8.527 -13.450 1.00 15.29 212 ARG A CA 1
ATOM 1660 C C . ARG A 1 212 ? -10.228 -9.362 -14.673 1.00 14.25 212 ARG A C 1
ATOM 1661 O O . ARG A 1 212 ? -10.348 -10.586 -14.525 1.00 14.70 212 ARG A O 1
ATOM 1669 N N . ALA A 1 213 ? -10.392 -8.741 -15.846 1.00 14.44 213 ALA A N 1
ATOM 1670 C CA . ALA A 1 213 ? -10.719 -9.446 -17.109 1.00 15.00 213 ALA A CA 1
ATOM 1671 C C . ALA A 1 213 ? -9.569 -10.390 -17.489 1.00 15.14 213 ALA A C 1
ATOM 1672 O O . ALA A 1 213 ? -9.852 -11.520 -17.914 1.00 15.99 213 ALA A O 1
ATOM 1674 N N . LEU A 1 214 ? -8.318 -9.953 -17.318 1.00 15.51 214 LEU A N 1
ATOM 1675 C CA . LEU A 1 214 ? -7.116 -10.792 -17.581 1.00 15.49 214 LEU A CA 1
ATOM 1676 C C . LEU A 1 214 ? -7.169 -12.053 -16.707 1.00 14.63 214 LEU A C 1
ATOM 1677 O O . LEU A 1 214 ? -7.018 -13.163 -17.249 1.00 15.07 214 LEU A O 1
ATOM 1682 N N A LEU A 1 215 ? -7.387 -11.879 -15.400 0.50 14.63 215 LEU A N 1
ATOM 1683 N N B LEU A 1 215 ? -7.382 -11.884 -15.397 0.50 14.08 215 LEU A N 1
ATOM 1684 C CA A LEU A 1 215 ? -7.430 -12.981 -14.402 0.50 14.95 215 LEU A CA 1
ATOM 1685 C CA B LEU A 1 215 ? -7.424 -12.994 -14.407 0.50 13.86 215 LEU A CA 1
ATOM 1686 C C A LEU A 1 215 ? -8.609 -13.918 -14.699 0.50 14.25 215 LEU A C 1
ATOM 1687 C C B LEU A 1 215 ? -8.607 -13.923 -14.715 0.50 13.66 215 LEU A C 1
ATOM 1688 O O A LEU A 1 215 ? -8.404 -15.144 -14.687 0.50 14.32 215 LEU A O 1
ATOM 1689 O O B LEU A 1 215 ? -8.403 -15.149 -14.730 0.50 13.63 215 LEU A O 1
ATOM 1698 N N . GLU A 1 216 ? -9.797 -13.368 -14.959 1.00 13.74 216 GLU A N 1
ATOM 1699 C CA . GLU A 1 216 ? -11.022 -14.188 -15.162 1.00 14.03 216 GLU A CA 1
ATOM 1700 C C . GLU A 1 216 ? -10.950 -14.953 -16.489 1.00 14.02 216 GLU A C 1
ATOM 1701 O O . GLU A 1 216 ? -11.317 -16.143 -16.499 1.00 13.91 216 GLU A O 1
ATOM 1707 N N . SER A 1 217 ? -10.510 -14.309 -17.573 1.00 14.00 217 SER A N 1
ATOM 1708 C CA . SER A 1 217 ? -10.410 -14.959 -18.907 1.00 14.75 217 SER A CA 1
ATOM 1709 C C . SER A 1 217 ? -9.397 -16.109 -18.820 1.00 14.60 217 SER A C 1
ATOM 1710 O O . SER A 1 217 ? -9.725 -17.238 -19.232 1.00 14.77 217 SER A O 1
ATOM 1713 N N . TRP A 1 218 ? -8.229 -15.849 -18.234 1.00 14.56 218 TRP A N 1
ATOM 1714 C CA . TRP A 1 218 ? -7.173 -16.870 -18.001 1.00 14.82 218 TRP A CA 1
ATOM 1715 C C . TRP A 1 218 ? -7.732 -18.014 -17.145 1.00 14.40 218 TRP A C 1
ATOM 1716 O O . TRP A 1 218 ? -7.574 -19.187 -17.537 1.00 14.73 218 TRP A O 1
ATOM 1727 N N . SER A 1 219 ? -8.374 -17.696 -16.019 1.00 13.96 219 SER A N 1
ATOM 1728 C CA . SER A 1 219 ? -8.942 -18.708 -15.091 1.00 14.03 219 SER A CA 1
ATOM 1729 C C . SER A 1 219 ? -9.907 -19.611 -15.867 1.00 14.38 219 SER A C 1
ATOM 1730 O O . SER A 1 219 ? -9.866 -20.840 -15.686 1.00 15.19 219 SER A O 1
ATOM 1733 N N . THR A 1 220 ? -10.747 -19.007 -16.707 1.00 14.45 220 THR A N 1
ATOM 1734 C CA . THR A 1 220 ? -11.846 -19.707 -17.412 1.00 14.44 220 THR A CA 1
ATOM 1735 C C . THR A 1 220 ? -11.264 -20.629 -18.488 1.00 15.05 220 THR A C 1
ATOM 1736 O O . THR A 1 220 ? -11.631 -21.818 -18.493 1.00 15.66 220 THR A O 1
ATOM 1740 N N . PHE A 1 221 ? -10.388 -20.133 -19.367 1.00 15.33 221 PHE A N 1
ATOM 1741 C CA . PHE A 1 221 ? -9.873 -20.968 -20.485 1.00 16.00 221 PHE A CA 1
ATOM 1742 C C . PHE A 1 221 ? -8.986 -22.076 -19.905 1.00 15.68 221 PHE A C 1
ATOM 1743 O O . PHE A 1 221 ? -9.058 -23.204 -20.413 1.00 15.77 221 PHE A O 1
ATOM 1751 N N . ALA A 1 222 ? -8.208 -21.788 -18.855 1.00 15.37 222 ALA A N 1
ATOM 1752 C CA . ALA A 1 222 ? -7.344 -22.792 -18.190 1.00 16.16 222 ALA A CA 1
ATOM 1753 C C . ALA A 1 222 ? -8.215 -23.945 -17.677 1.00 16.24 222 ALA A C 1
ATOM 1754 O O . ALA A 1 222 ? -7.821 -25.112 -17.841 1.00 17.43 222 ALA A O 1
ATOM 1756 N N . LEU A 1 223 ? -9.372 -23.639 -17.086 1.00 16.34 223 LEU A N 1
ATOM 1757 C CA . LEU A 1 223 ? -10.251 -24.678 -16.484 1.00 16.39 223 LEU A CA 1
ATOM 1758 C C . LEU A 1 223 ? -11.095 -25.365 -17.567 1.00 17.02 223 LEU A C 1
ATOM 1759 O O . LEU A 1 223 ? -11.470 -26.522 -17.341 1.00 17.74 223 LEU A O 1
ATOM 1764 N N . ILE A 1 224 ? -11.342 -24.719 -18.712 1.00 17.07 224 ILE A N 1
ATOM 1765 C CA . ILE A 1 224 ? -11.962 -25.390 -19.897 1.00 17.41 224 ILE A CA 1
ATOM 1766 C C . ILE A 1 224 ? -10.986 -26.458 -20.416 1.00 17.57 224 ILE A C 1
ATOM 1767 O O . ILE A 1 224 ? -11.445 -27.578 -20.712 1.00 18.21 224 ILE A O 1
ATOM 1772 N N . ILE A 1 225 ? -9.684 -26.156 -20.473 1.00 17.21 225 ILE A N 1
ATOM 1773 C CA . ILE A 1 225 ? -8.639 -27.158 -20.848 1.00 18.04 225 ILE A CA 1
ATOM 1774 C C . ILE A 1 225 ? -8.717 -28.326 -19.855 1.00 18.52 225 ILE A C 1
ATOM 1775 O O . ILE A 1 225 ? -8.735 -29.485 -20.313 1.00 19.72 225 ILE A O 1
ATOM 1780 N N . ASN A 1 226 ? -8.782 -28.027 -18.553 1.00 18.74 226 ASN A N 1
ATOM 1781 C CA . ASN A 1 226 ? -8.931 -29.023 -17.456 1.00 20.15 226 ASN A CA 1
ATOM 1782 C C . ASN A 1 226 ? -10.141 -29.923 -17.752 1.00 19.45 226 ASN A C 1
ATOM 1783 O O . ASN A 1 226 ? -9.995 -31.158 -17.701 1.00 20.24 226 ASN A O 1
ATOM 1788 N N . ASP A 1 227 ? -11.291 -29.328 -18.071 1.00 18.53 227 ASP A N 1
ATOM 1789 C CA . ASP A 1 227 ? -12.541 -30.073 -18.379 1.00 18.69 227 ASP A CA 1
ATOM 1790 C C . ASP A 1 227 ? -12.319 -31.002 -19.579 1.00 19.04 227 ASP A C 1
ATOM 1791 O O . ASP A 1 227 ? -12.749 -32.172 -19.505 1.00 21.30 227 ASP A O 1
ATOM 1796 N N . LEU A 1 228 ? -11.702 -30.499 -20.653 1.00 19.17 228 LEU A N 1
ATOM 1797 C CA . LEU A 1 228 ? -11.494 -31.277 -21.906 1.00 20.60 228 LEU A CA 1
ATOM 1798 C C . LEU A 1 228 ? -10.596 -32.487 -21.619 1.00 22.72 228 LEU A C 1
ATOM 1799 O O . LEU A 1 228 ? -10.882 -33.570 -22.160 1.00 24.18 228 LEU A O 1
ATOM 1804 N N . MET A 1 229 ? -9.577 -32.318 -20.773 1.00 23.50 229 MET A N 1
ATOM 1805 C CA . MET A 1 229 ? -8.597 -33.384 -20.432 1.00 24.84 229 MET A CA 1
ATOM 1806 C C . MET A 1 229 ? -9.241 -34.431 -19.514 1.00 26.24 229 MET A C 1
ATOM 1807 O O . MET A 1 229 ? -8.841 -35.606 -19.610 1.00 29.31 229 MET A O 1
ATOM 1812 N N . SER A 1 230 ? -10.190 -34.029 -18.660 1.00 26.39 230 SER A N 1
ATOM 1813 C CA . SER A 1 230 ? -10.769 -34.881 -17.586 1.00 27.93 230 SER A CA 1
ATOM 1814 C C . SER A 1 230 ? -12.048 -35.591 -18.048 1.00 26.56 230 SER A C 1
ATOM 1815 O O . SER A 1 230 ? -12.513 -36.467 -17.297 1.00 27.42 230 SER A O 1
ATOM 1818 N N . TYR A 1 231 ? -12.596 -35.242 -19.218 1.00 23.88 231 TYR A N 1
ATOM 1819 C CA . TYR A 1 231 ? -13.915 -35.737 -19.701 1.00 25.15 231 TYR A CA 1
ATOM 1820 C C . TYR A 1 231 ? -13.896 -37.262 -19.868 1.00 27.77 231 TYR A C 1
ATOM 1821 O O . TYR A 1 231 ? -14.778 -37.930 -19.292 1.00 28.14 231 TYR A O 1
ATOM 1830 N N . ALA A 1 232 ? -12.944 -37.784 -20.650 1.00 30.55 232 ALA A N 1
ATOM 1831 C CA . ALA A 1 232 ? -12.836 -39.217 -21.021 1.00 32.33 232 ALA A CA 1
ATOM 1832 C C . ALA A 1 232 ? -12.812 -40.077 -19.752 1.00 34.46 232 ALA A C 1
ATOM 1833 O O . ALA A 1 232 ? -13.529 -41.099 -19.715 1.00 35.35 232 ALA A O 1
ATOM 1835 N N . LYS A 1 233 ? -12.025 -39.662 -18.782 1.00 35.82 233 LYS A N 1
ATOM 1836 C CA . LYS A 1 233 ? -11.920 -40.345 -17.480 1.00 39.97 233 LYS A CA 1
ATOM 1837 C C . LYS A 1 233 ? -13.210 -40.139 -16.686 1.00 40.40 233 LYS A C 1
ATOM 1838 O O . LYS A 1 233 ? -13.653 -41.093 -16.059 1.00 42.21 233 LYS A O 1
ATOM 1844 N N . GLU A 1 234 ? -13.809 -38.952 -16.745 1.00 39.89 234 GLU A N 1
ATOM 1845 C CA . GLU A 1 234 ? -15.052 -38.626 -15.987 1.00 40.99 234 GLU A CA 1
ATOM 1846 C C . GLU A 1 234 ? -16.251 -39.432 -16.503 1.00 43.57 234 GLU A C 1
ATOM 1847 O O . GLU A 1 234 ? -17.105 -39.744 -15.689 1.00 43.70 234 GLU A O 1
ATOM 1853 N N . ILE A 1 235 ? -16.234 -39.827 -17.783 1.00 45.16 235 ILE A N 1
ATOM 1854 C CA . ILE A 1 235 ? -17.287 -40.632 -18.481 1.00 50.30 235 ILE A CA 1
ATOM 1855 C C . ILE A 1 235 ? -17.371 -42.058 -17.918 1.00 55.31 235 ILE A C 1
ATOM 1856 O O . ILE A 1 235 ? -18.363 -42.727 -18.203 1.00 57.59 235 ILE A O 1
ATOM 1861 N N . GLU A 1 236 ? 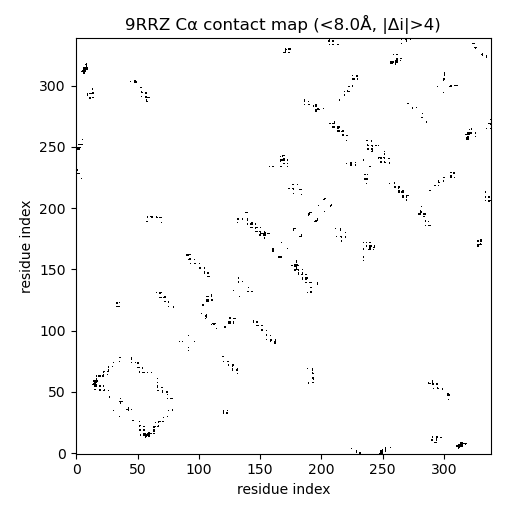-16.350 -42.536 -17.209 1.00 60.58 236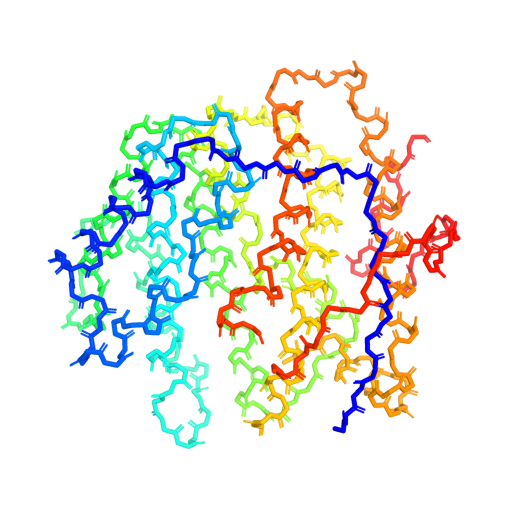 GLU A N 1
ATOM 1862 C CA . GLU A 1 236 ? -16.431 -43.809 -16.472 1.00 65.49 236 GLU A CA 1
ATOM 1863 C C . GLU A 1 236 ? -17.083 -43.511 -15.108 1.00 69.25 236 GLU A C 1
ATOM 1864 O O . GLU A 1 236 ? -16.478 -43.892 -14.085 1.00 71.57 236 GLU A O 1
ATOM 1870 N N . ASN A 1 237 ? -18.265 -42.854 -15.135 1.00 70.91 237 ASN A N 1
ATOM 1871 C CA . ASN A 1 237 ? -19.113 -42.446 -13.981 1.00 72.79 237 ASN A CA 1
ATOM 1872 C C . ASN A 1 237 ? -20.353 -41.721 -14.518 1.00 74.12 237 ASN A C 1
ATOM 1873 O O . ASN A 1 237 ? -21.467 -42.206 -14.232 1.00 76.44 237 ASN A O 1
ATOM 1878 N N . SER A 1 242 ? -20.301 -31.280 -13.842 1.00 34.86 242 SER A N 1
ATOM 1879 C CA . SER A 1 242 ? -20.540 -30.097 -14.714 1.00 33.13 242 SER A CA 1
ATOM 1880 C C . SER A 1 242 ? -19.297 -29.816 -15.564 1.00 29.47 242 SER A C 1
ATOM 1881 O O . SER A 1 242 ? -18.512 -28.923 -15.199 1.00 34.64 242 SER A O 1
ATOM 1884 N N . ASN A 1 243 ? -19.147 -30.563 -16.655 1.00 23.95 243 ASN A N 1
ATOM 1885 C CA . ASN A 1 243 ? -18.041 -30.451 -17.641 1.00 21.91 243 ASN A CA 1
ATOM 1886 C C . ASN A 1 243 ? -18.513 -29.554 -18.792 1.00 20.47 243 ASN A C 1
ATOM 1887 O O . ASN A 1 243 ? -19.699 -29.655 -19.156 1.00 20.57 243 ASN A O 1
ATOM 1892 N N . ILE A 1 244 ? -17.624 -28.727 -19.354 1.00 19.00 244 ILE A N 1
ATOM 1893 C CA . ILE A 1 244 ? -17.914 -27.834 -20.520 1.00 19.48 244 ILE A CA 1
ATOM 1894 C C . ILE A 1 244 ? -18.615 -28.636 -21.627 1.00 19.36 244 ILE A C 1
ATOM 1895 O O . ILE A 1 244 ? -19.527 -28.081 -22.264 1.00 20.08 244 ILE A O 1
ATOM 1900 N N . ILE A 1 245 ? -18.204 -29.885 -21.867 1.00 18.46 245 ILE A N 1
ATOM 1901 C CA . ILE A 1 245 ? -18.777 -30.732 -22.955 1.00 19.14 245 ILE A CA 1
ATOM 1902 C C . ILE A 1 245 ? -20.260 -30.999 -22.663 1.00 19.30 245 ILE A C 1
ATOM 1903 O O . ILE A 1 245 ? -21.093 -30.776 -23.564 1.00 20.03 245 ILE A O 1
ATOM 1908 N N A THR A 1 246 ? -20.567 -31.468 -21.449 0.50 19.04 246 THR A N 1
ATOM 1909 N N B THR A 1 246 ? -20.579 -31.454 -21.448 0.50 19.32 246 THR A N 1
ATOM 1910 C CA A THR A 1 246 ? -21.941 -31.800 -20.981 0.50 19.76 246 THR A CA 1
ATOM 1911 C CA B THR A 1 246 ? -21.960 -31.804 -21.014 0.50 20.10 246 THR A CA 1
ATOM 1912 C C A THR A 1 246 ? -22.799 -30.528 -20.965 0.50 18.60 246 THR A C 1
ATOM 1913 C C B THR A 1 246 ? -22.814 -30.530 -20.944 0.50 18.77 246 THR A C 1
ATOM 1914 O O A THR A 1 246 ? -23.974 -30.598 -21.378 0.50 18.88 246 THR A O 1
ATOM 1915 O O B THR A 1 246 ? -24.007 -30.598 -21.302 0.50 18.92 246 THR A O 1
ATOM 1922 N N . VAL A 1 247 ? -22.226 -29.411 -20.511 1.00 18.24 247 VAL A N 1
ATOM 1923 C CA . VAL A 1 247 ? -22.927 -28.095 -20.423 1.00 17.48 247 VAL A CA 1
ATOM 1924 C C . VAL A 1 247 ? -23.292 -27.615 -21.835 1.00 17.49 247 VAL A C 1
ATOM 1925 O O . VAL A 1 247 ? -24.451 -27.201 -22.034 1.00 18.16 247 VAL A O 1
ATOM 1929 N N . ILE A 1 248 ? -22.357 -27.666 -22.788 1.00 17.52 248 ILE A N 1
ATOM 1930 C CA . ILE A 1 248 ? -22.603 -27.223 -24.195 1.00 17.87 248 ILE A CA 1
ATOM 1931 C C . ILE A 1 248 ? -23.618 -28.167 -24.852 1.00 18.22 248 ILE A C 1
ATOM 1932 O O . ILE A 1 248 ? -24.532 -27.655 -25.529 1.00 18.76 248 ILE A O 1
ATOM 1937 N N . ALA A 1 249 ? -23.457 -29.485 -24.682 1.00 18.88 249 ALA A N 1
ATOM 1938 C CA . ALA A 1 249 ? -24.352 -30.513 -25.268 1.00 19.81 249 ALA A CA 1
ATOM 1939 C C . ALA A 1 249 ? -25.801 -30.197 -24.880 1.00 20.23 249 ALA A C 1
ATOM 1940 O O . ALA A 1 249 ? -26.681 -30.222 -25.764 1.00 21.82 249 ALA A O 1
ATOM 1942 N N . ARG A 1 250 ? -26.040 -29.885 -23.605 1.00 19.11 250 ARG A N 1
ATOM 1943 C CA . ARG A 1 250 ? -27.396 -29.546 -23.102 1.00 19.11 250 ARG A CA 1
ATOM 1944 C C . ARG A 1 250 ? -27.833 -28.188 -23.669 1.00 18.93 250 ARG A C 1
ATOM 1945 O O . ARG A 1 250 ? -28.976 -28.091 -24.157 1.00 20.59 250 ARG A O 1
ATOM 1953 N N . GLU A 1 251 ? -26.964 -27.178 -23.588 1.00 18.14 251 GLU A N 1
ATOM 1954 C CA . GLU A 1 251 ? -27.244 -25.790 -24.050 1.00 18.40 251 GLU A CA 1
ATOM 1955 C C . GLU A 1 251 ? -27.731 -25.809 -25.505 1.00 19.52 251 GLU A C 1
ATOM 1956 O O . GLU A 1 251 ? -28.720 -25.113 -25.805 1.00 19.64 251 GLU A O 1
ATOM 1962 N N . LEU A 1 252 ? -27.061 -26.570 -26.377 1.00 20.45 252 LEU A N 1
ATOM 1963 C CA . LEU A 1 252 ? -27.296 -26.546 -27.847 1.00 22.01 252 LEU A CA 1
ATOM 1964 C C . LEU A 1 252 ? -28.131 -27.754 -28.294 1.00 23.54 252 LEU A C 1
ATOM 1965 O O . LEU A 1 252 ? -28.345 -27.884 -29.515 1.00 26.65 252 LEU A O 1
ATOM 1970 N N . SER A 1 253 ? -28.593 -28.596 -27.361 1.00 23.04 253 SER A N 1
ATOM 1971 C CA . SER A 1 253 ? -29.362 -29.837 -27.653 1.00 24.19 253 SER A CA 1
ATOM 1972 C C . SER A 1 253 ? -28.620 -30.667 -28.709 1.00 24.06 253 SER A C 1
ATOM 1973 O O . SER A 1 253 ? -29.253 -31.068 -29.707 1.00 26.69 253 SER A O 1
ATOM 1976 N N . CYS A 1 254 ? -27.321 -30.898 -28.507 1.00 23.34 254 CYS A N 1
ATOM 1977 C CA . CYS A 1 254 ? -26.442 -31.652 -29.442 1.00 23.45 254 CYS A CA 1
ATOM 1978 C C . CYS A 1 254 ? -25.722 -32.770 -28.678 1.00 23.76 254 CYS A C 1
ATOM 1979 O O . CYS A 1 254 ? -25.870 -32.839 -27.441 1.00 24.90 254 CYS A O 1
ATOM 1982 N N . SER A 1 255 ? -25.000 -33.635 -29.394 1.00 24.82 255 SER A N 1
ATOM 1983 C CA . SER A 1 255 ? -24.213 -34.755 -28.815 1.00 24.57 255 SER A CA 1
ATOM 1984 C C . SER A 1 255 ? -22.943 -34.206 -28.172 1.00 24.24 255 SER A C 1
ATOM 1985 O O . SER A 1 255 ? -22.504 -33.107 -28.507 1.00 24.72 255 SER A O 1
ATOM 1988 N N . PRO A 1 256 ? -22.318 -34.949 -27.231 1.00 26.01 256 PRO A N 1
ATOM 1989 C CA . PRO A 1 256 ? -20.998 -34.582 -26.716 1.00 25.99 256 PRO A CA 1
ATOM 1990 C C . PRO A 1 256 ? -19.954 -34.346 -27.821 1.00 26.25 256 PRO A C 1
ATOM 1991 O O . PRO A 1 256 ? -19.194 -33.406 -27.694 1.00 26.20 256 PRO A O 1
ATOM 1995 N N . GLN A 1 257 ? -19.941 -35.169 -28.877 1.00 27.20 257 GLN A N 1
ATOM 1996 C CA . GLN A 1 257 ? -18.976 -35.010 -30.000 1.00 28.07 257 GLN A CA 1
ATOM 1997 C C . GLN A 1 257 ? -19.285 -33.708 -30.751 1.00 26.28 257 GLN A C 1
ATOM 1998 O O . GLN A 1 257 ? -18.329 -33.006 -31.121 1.00 26.87 257 GLN A O 1
ATOM 2004 N N . GLU A 1 258 ? -20.567 -33.390 -30.955 1.00 24.98 258 GLU A N 1
ATOM 2005 C CA . GLU A 1 258 ? -21.009 -32.139 -31.633 1.00 25.42 258 GLU A CA 1
ATOM 2006 C C . GLU A 1 258 ? -20.618 -30.922 -30.782 1.00 24.12 258 GLU A C 1
ATOM 2007 O O . GLU A 1 258 ? -20.408 -29.843 -31.369 1.00 25.66 258 GLU A O 1
ATOM 2013 N N . ALA A 1 259 ? -20.510 -31.090 -29.460 1.00 23.34 259 ALA A N 1
ATOM 2014 C CA . ALA A 1 259 ? -20.128 -30.023 -28.503 1.00 23.19 259 ALA A CA 1
ATOM 2015 C C . ALA A 1 259 ? -18.641 -29.664 -28.650 1.00 22.91 259 ALA A C 1
ATOM 2016 O O . ALA A 1 259 ? -18.283 -28.522 -28.313 1.00 22.16 259 ALA A O 1
ATOM 2018 N N . VAL A 1 260 ? -17.803 -30.585 -29.143 1.00 23.53 260 VAL A N 1
ATOM 2019 C CA . VAL A 1 260 ? -16.316 -30.427 -29.149 1.00 23.73 260 VAL A CA 1
ATOM 2020 C C . VAL A 1 260 ? -15.914 -29.164 -29.912 1.00 23.07 260 VAL A C 1
ATOM 2021 O O . VAL A 1 260 ? -15.208 -28.328 -29.352 1.00 23.06 260 VAL A O 1
ATOM 2025 N N . PRO A 1 261 ? -16.292 -28.971 -31.199 1.00 23.86 261 PRO A N 1
ATOM 2026 C CA . PRO A 1 261 ? -15.913 -27.754 -31.920 1.00 24.12 261 PRO A CA 1
ATOM 2027 C C . PRO A 1 261 ? -16.375 -26.463 -31.223 1.00 23.04 261 PRO A C 1
ATOM 2028 O O . PRO A 1 261 ? -15.656 -25.485 -31.284 1.00 22.57 261 PRO A O 1
ATOM 2032 N N . HIS A 1 262 ? -17.545 -26.483 -30.576 1.00 22.67 262 HIS A N 1
ATOM 2033 C CA . HIS A 1 262 ? -18.084 -25.331 -29.802 1.00 22.02 262 HIS A CA 1
ATOM 2034 C C . HIS A 1 262 ? -17.175 -25.051 -28.599 1.00 20.71 262 HIS A C 1
ATOM 2035 O O . HIS A 1 262 ? -16.864 -23.869 -28.358 1.00 19.80 262 HIS A O 1
ATOM 2042 N N . ALA A 1 263 ? -16.760 -26.097 -27.879 1.00 20.53 263 ALA A N 1
ATOM 2043 C CA . ALA A 1 263 ? -15.862 -26.001 -26.704 1.00 20.13 263 ALA A CA 1
ATOM 2044 C C . ALA A 1 263 ? -14.534 -25.355 -27.122 1.00 19.92 263 ALA A C 1
ATOM 2045 O O . ALA A 1 263 ? -14.063 -24.453 -26.408 1.00 19.07 263 ALA A O 1
ATOM 2047 N N . TYR A 1 264 ? -13.958 -25.778 -28.251 1.00 20.08 264 TYR A N 1
ATOM 2048 C CA . TYR A 1 264 ? -12.651 -25.258 -28.734 1.00 19.98 264 TYR A CA 1
ATOM 2049 C C . TYR A 1 264 ? -12.815 -23.828 -29.262 1.00 19.65 264 TYR A C 1
ATOM 2050 O O . TYR A 1 264 ? -11.877 -23.037 -29.097 1.00 20.94 264 TYR A O 1
ATOM 2059 N N . SER A 1 265 ? -13.960 -23.493 -29.864 1.00 19.48 265 SER A N 1
ATOM 2060 C CA . SER A 1 265 ? -14.274 -22.103 -30.291 1.00 20.71 265 SER A CA 1
ATOM 2061 C C . SER A 1 265 ? -14.288 -21.182 -29.063 1.00 20.19 265 SER A C 1
ATOM 2062 O O . SER A 1 265 ? -13.623 -20.130 -29.097 1.00 20.72 265 SER A O 1
ATOM 2065 N N . ILE A 1 266 ? -15.011 -21.572 -28.011 1.00 20.25 266 ILE A N 1
ATOM 2066 C CA . ILE A 1 266 ? -15.098 -20.801 -26.735 1.00 19.74 266 ILE A CA 1
ATOM 2067 C C . ILE A 1 266 ? -13.690 -20.694 -26.136 1.00 19.26 266 ILE A C 1
ATOM 2068 O O . ILE A 1 266 ? -13.289 -19.575 -25.763 1.00 18.67 266 ILE A O 1
ATOM 2073 N N . LEU A 1 267 ? -12.960 -21.811 -26.083 1.00 20.18 267 LEU A N 1
ATOM 2074 C CA . LEU A 1 267 ? -11.573 -21.869 -25.548 1.00 20.96 267 LEU A CA 1
ATOM 2075 C C . LEU A 1 267 ? -10.698 -20.824 -26.255 1.00 21.73 267 LEU A C 1
ATOM 2076 O O . LEU A 1 267 ? -10.076 -20.008 -25.548 1.00 22.42 267 LEU A O 1
ATOM 2081 N N . ASP A 1 268 ? -10.658 -20.840 -27.593 1.00 22.13 268 ASP A N 1
ATOM 2082 C CA . ASP A 1 268 ? -9.773 -19.958 -28.404 1.00 24.29 268 ASP A CA 1
ATOM 2083 C C . ASP A 1 268 ? -10.227 -18.499 -28.310 1.00 21.24 268 ASP A C 1
ATOM 2084 O O . ASP A 1 268 ? -9.361 -17.615 -28.369 1.00 20.63 268 ASP A O 1
ATOM 2089 N N . ARG A 1 269 ? -11.540 -18.268 -28.212 1.00 20.14 269 ARG A N 1
ATOM 2090 C CA . ARG A 1 269 ? -12.031 -16.876 -28.125 1.00 20.03 269 ARG A CA 1
ATOM 2091 C C . ARG A 1 269 ? -11.648 -16.273 -26.770 1.00 18.23 269 ARG A C 1
ATOM 2092 O O . ARG A 1 269 ? -11.288 -15.134 -26.749 1.00 19.41 269 ARG A O 1
ATOM 2100 N N . ILE A 1 270 ? -11.722 -17.070 -25.715 1.00 17.89 270 ILE A N 1
ATOM 2101 C CA . ILE A 1 270 ? -11.360 -16.569 -24.359 1.00 17.26 270 ILE A CA 1
ATOM 2102 C C . ILE A 1 270 ? -9.837 -16.444 -24.262 1.00 17.08 270 ILE A C 1
ATOM 2103 O O . ILE A 1 270 ? -9.382 -15.475 -23.740 1.00 16.55 270 ILE A O 1
ATOM 2108 N N . SER A 1 271 ? -9.105 -17.424 -24.780 1.00 17.75 271 SER A N 1
ATOM 2109 C CA . SER A 1 271 ? -7.627 -17.305 -24.755 1.00 18.35 271 SER A CA 1
ATOM 2110 C C . SER A 1 271 ? -7.172 -16.181 -25.706 1.00 18.52 271 SER A C 1
ATOM 2111 O O . SER A 1 271 ? -6.221 -15.520 -25.388 1.00 18.39 271 SER A O 1
ATOM 2114 N N . GLY A 1 272 ? -7.887 -15.955 -26.806 1.00 19.16 272 GLY A N 1
ATOM 2115 C CA . GLY A 1 272 ? -7.560 -14.839 -27.708 1.00 19.57 272 GLY A CA 1
ATOM 2116 C C . GLY A 1 272 ? -7.736 -13.509 -27.000 1.00 19.51 272 GLY A C 1
ATOM 2117 O O . GLY A 1 272 ? -6.936 -12.637 -27.193 1.00 20.32 272 GLY A O 1
ATOM 2118 N N . LEU A 1 273 ? -8.798 -13.393 -26.207 1.00 19.37 273 LEU A N 1
ATOM 2119 C CA . LEU A 1 273 ? -9.070 -12.159 -25.448 1.00 19.55 273 LEU A CA 1
ATOM 2120 C C . LEU A 1 273 ? -7.958 -11.995 -24.401 1.00 17.89 273 LEU A C 1
ATOM 2121 O O . LEU A 1 273 ? -7.451 -10.924 -24.278 1.00 18.57 273 LEU A O 1
ATOM 2126 N N . PHE A 1 274 ? -7.608 -13.074 -23.698 1.00 17.72 274 PHE A N 1
ATOM 2127 C CA . PHE A 1 274 ? -6.502 -13.045 -22.714 1.00 17.33 274 PHE A CA 1
ATOM 2128 C C . PHE A 1 274 ? -5.237 -12.474 -23.378 1.00 18.27 274 PHE A C 1
ATOM 2129 O O . PHE A 1 274 ? -4.618 -11.621 -22.825 1.00 18.45 274 PHE A O 1
ATOM 2137 N N . LEU A 1 275 ? -4.884 -12.990 -24.542 1.00 19.07 275 LEU A N 1
ATOM 2138 C CA . LEU A 1 275 ? -3.660 -12.504 -25.228 1.00 19.93 275 LEU A CA 1
ATOM 2139 C C . LEU A 1 275 ? -3.768 -11.015 -25.580 1.00 19.78 275 LEU A C 1
ATOM 2140 O O . LEU A 1 275 ? -2.787 -10.345 -25.498 1.00 20.55 275 LEU A O 1
ATOM 2145 N N . ARG A 1 276 ? -4.942 -10.535 -25.978 1.00 19.99 276 ARG A N 1
ATOM 2146 C CA . ARG A 1 276 ? -5.140 -9.097 -26.309 1.00 21.69 276 ARG A CA 1
ATOM 2147 C C . ARG A 1 276 ? -4.947 -8.249 -25.044 1.00 20.09 276 ARG A C 1
ATOM 2148 O O . ARG A 1 276 ? -4.260 -7.214 -25.130 1.00 21.01 276 ARG A O 1
ATOM 2156 N N . LEU A 1 277 ? -5.520 -8.666 -23.910 1.00 19.41 277 LEU A N 1
ATOM 2157 C CA . LEU A 1 277 ? -5.382 -7.938 -22.619 1.00 19.22 277 LEU A CA 1
ATOM 2158 C C . LEU A 1 277 ? -3.918 -7.989 -22.169 1.00 18.20 277 LEU A C 1
ATOM 2159 O O . LEU A 1 277 ? -3.408 -6.955 -21.703 1.00 18.80 277 LEU A O 1
ATOM 2164 N N . ARG A 1 278 ? -3.268 -9.147 -22.309 1.00 18.82 278 ARG A N 1
ATOM 2165 C CA . ARG A 1 278 ? -1.823 -9.324 -22.001 1.00 19.00 278 ARG A CA 1
ATOM 2166 C C . ARG A 1 278 ? -1.007 -8.297 -22.797 1.00 19.77 278 ARG A C 1
ATOM 2167 O O . ARG A 1 278 ? -0.175 -7.596 -22.186 1.00 20.87 278 ARG A O 1
ATOM 2175 N N . ALA A 1 279 ? -1.247 -8.199 -24.107 1.00 20.64 279 ALA A N 1
ATOM 2176 C CA . ALA A 1 279 ? -0.516 -7.288 -25.020 1.00 21.64 279 ALA A CA 1
ATOM 2177 C C . ALA A 1 279 ? -0.758 -5.829 -24.607 1.00 21.93 279 ALA A C 1
ATOM 2178 O O . ALA A 1 279 ? 0.195 -5.033 -24.678 1.00 23.93 279 ALA A O 1
ATOM 2180 N N . ASP A 1 280 ? -1.979 -5.498 -24.172 1.00 22.14 280 ASP A N 1
ATOM 2181 C CA . ASP A 1 280 ? -2.364 -4.136 -23.708 1.00 22.34 280 ASP A CA 1
ATOM 2182 C C . ASP A 1 280 ? -1.599 -3.772 -22.429 1.00 21.90 280 ASP A C 1
ATOM 2183 O O . ASP A 1 280 ? -1.163 -2.612 -22.317 1.00 22.73 280 ASP A O 1
ATOM 2188 N N . LEU A 1 281 ? -1.460 -4.717 -21.493 1.00 21.32 281 LEU A N 1
ATOM 2189 C CA . LEU A 1 281 ? -1.046 -4.437 -20.090 1.00 21.30 281 LEU A CA 1
ATOM 2190 C C . LEU A 1 281 ? 0.474 -4.540 -19.913 1.00 22.40 281 LEU A C 1
ATOM 2191 O O . LEU A 1 281 ? 0.986 -3.869 -19.004 1.00 23.82 281 LEU A O 1
ATOM 2196 N N . LEU A 1 282 ? 1.169 -5.346 -20.722 1.00 23.90 282 LEU A N 1
ATOM 2197 C CA . LEU A 1 282 ? 2.606 -5.674 -20.495 1.00 25.16 282 LEU A CA 1
ATOM 2198 C C . LEU A 1 282 ? 3.480 -4.421 -20.561 1.00 26.07 282 LEU A C 1
ATOM 2199 O O . LEU A 1 282 ? 4.315 -4.229 -19.681 1.00 26.19 282 LEU A O 1
ATOM 2204 N N . PRO A 1 283 ? 3.351 -3.546 -21.587 1.00 27.65 283 PRO A N 1
ATOM 2205 C CA . PRO A 1 283 ? 4.233 -2.380 -21.712 1.00 28.53 283 PRO A CA 1
ATOM 2206 C C . PRO A 1 283 ? 4.328 -1.514 -20.444 1.00 28.59 283 PRO A C 1
ATOM 2207 O O . PRO A 1 283 ? 5.431 -1.133 -20.091 1.00 31.18 283 PRO A O 1
ATOM 2211 N N . GLY A 1 284 ? 3.193 -1.247 -19.789 1.00 27.27 284 GLY A N 1
ATOM 2212 C CA . GLY A 1 284 ? 3.102 -0.374 -18.601 1.00 27.94 284 GLY A CA 1
ATOM 2213 C C . GLY A 1 284 ? 3.140 -1.143 -17.289 1.00 26.61 284 GLY A C 1
ATOM 2214 O O . GLY A 1 284 ? 3.112 -0.485 -16.232 1.00 28.87 284 GLY A O 1
ATOM 2215 N N . ALA A 1 285 ? 3.207 -2.479 -17.333 1.00 25.33 285 ALA A N 1
ATOM 2216 C CA . ALA A 1 285 ? 3.115 -3.361 -16.144 1.00 23.82 285 ALA A CA 1
ATOM 2217 C C . ALA A 1 285 ? 4.332 -3.148 -15.238 1.00 22.99 285 ALA A C 1
ATOM 2218 O O . ALA A 1 285 ? 5.465 -3.118 -15.763 1.00 24.64 285 ALA A O 1
ATOM 2220 N N . ASP A 1 286 ? 4.104 -3.017 -13.926 1.00 21.88 286 ASP A N 1
ATOM 2221 C CA . ASP A 1 286 ? 5.184 -2.982 -12.903 1.00 22.24 286 ASP A CA 1
ATOM 2222 C C . ASP A 1 286 ? 5.689 -4.416 -12.691 1.00 21.24 286 ASP A C 1
ATOM 2223 O O . ASP A 1 286 ? 5.140 -5.340 -13.326 1.00 21.46 286 ASP A O 1
ATOM 2228 N N . GLN A 1 287 ? 6.714 -4.590 -11.854 1.00 21.97 287 GLN A N 1
ATOM 2229 C CA . GLN A 1 287 ? 7.413 -5.890 -11.650 1.00 22.97 287 GLN A CA 1
ATOM 2230 C C . GLN A 1 287 ? 6.412 -6.956 -11.185 1.00 20.60 287 GLN A C 1
ATOM 2231 O O . GLN A 1 287 ? 6.568 -8.122 -11.581 1.00 20.08 287 GLN A O 1
ATOM 2237 N N . ASN A 1 288 ? 5.412 -6.574 -10.389 1.00 19.38 288 ASN A N 1
ATOM 2238 C CA . ASN A 1 288 ? 4.437 -7.526 -9.794 1.00 17.88 288 ASN A CA 1
ATOM 2239 C C . ASN A 1 288 ? 3.470 -8.028 -10.872 1.00 17.48 288 ASN A C 1
ATOM 2240 O O . ASN A 1 288 ? 3.260 -9.250 -10.946 1.00 17.19 288 ASN A O 1
ATOM 2245 N N . LEU A 1 289 ? 2.916 -7.133 -11.689 1.00 17.99 289 LEU A N 1
ATOM 2246 C CA . LEU A 1 289 ? 1.983 -7.529 -12.777 1.00 18.18 289 LEU A CA 1
ATOM 2247 C C . LEU A 1 289 ? 2.754 -8.313 -13.851 1.00 18.37 289 LEU A C 1
ATOM 2248 O O . LEU A 1 289 ? 2.189 -9.286 -14.375 1.00 18.07 289 LEU A O 1
ATOM 2253 N N . ARG A 1 290 ? 4.000 -7.934 -14.156 1.00 18.88 290 ARG A N 1
ATOM 2254 C CA . ARG A 1 290 ? 4.859 -8.705 -15.099 1.00 18.79 290 ARG A CA 1
ATOM 2255 C C . ARG A 1 290 ? 5.025 -10.141 -14.578 1.00 17.26 290 ARG A C 1
ATOM 2256 O O . ARG A 1 290 ? 4.915 -11.083 -15.389 1.00 17.26 290 ARG A O 1
ATOM 2264 N N . ALA A 1 291 ? 5.284 -10.310 -13.278 1.00 16.99 291 ALA A N 1
ATOM 2265 C CA . ALA A 1 291 ? 5.487 -11.629 -12.632 1.00 16.95 291 ALA A CA 1
ATOM 2266 C C . ALA A 1 291 ? 4.193 -12.453 -12.696 1.00 16.20 291 ALA A C 1
ATOM 2267 O O . ALA A 1 291 ? 4.273 -13.663 -12.977 1.00 16.26 291 ALA A O 1
ATOM 2269 N N . LEU A 1 292 ? 3.034 -11.834 -12.463 1.00 16.04 292 LEU A N 1
ATOM 2270 C CA . LEU A 1 292 ? 1.734 -12.553 -12.556 1.00 15.76 292 LEU A CA 1
ATOM 2271 C C . LEU A 1 292 ? 1.530 -13.035 -13.997 1.00 15.80 292 LEU A C 1
ATOM 2272 O O . LEU A 1 292 ? 1.168 -14.205 -14.179 1.00 15.96 292 LEU A O 1
ATOM 2277 N N . ILE A 1 293 ? 1.761 -12.171 -14.989 1.00 16.02 293 ILE A N 1
ATOM 2278 C CA . ILE A 1 293 ? 1.543 -12.524 -16.424 1.00 16.54 293 ILE A CA 1
ATOM 2279 C C . ILE A 1 293 ? 2.474 -13.687 -16.789 1.00 16.29 293 ILE A C 1
ATOM 2280 O O . ILE A 1 293 ? 2.007 -14.623 -17.455 1.00 17.67 293 ILE A O 1
ATOM 2285 N N . ALA A 1 294 ? 3.731 -13.660 -16.343 1.00 16.78 294 ALA A N 1
ATOM 2286 C CA . ALA A 1 294 ? 4.685 -14.774 -16.548 1.00 16.53 294 ALA A CA 1
ATOM 2287 C C . ALA A 1 294 ? 4.111 -16.058 -15.931 1.00 15.96 294 ALA A C 1
ATOM 2288 O O . ALA A 1 294 ? 4.110 -17.094 -16.621 1.00 16.83 294 ALA A O 1
ATOM 2290 N N . GLY A 1 295 ? 3.613 -15.986 -14.691 1.00 16.25 295 GLY A N 1
ATOM 2291 C CA . GLY A 1 295 ? 2.965 -17.117 -13.997 1.00 15.97 295 GLY A CA 1
ATOM 2292 C C . GLY A 1 295 ? 1.765 -17.644 -14.770 1.00 16.11 295 GLY A C 1
ATOM 2293 O O . GLY A 1 295 ? 1.571 -18.873 -14.807 1.00 15.70 295 GLY A O 1
ATOM 2294 N N . MET A 1 296 ? 0.991 -16.749 -15.389 1.00 15.52 296 MET A N 1
ATOM 2295 C CA . MET A 1 296 ? -0.208 -17.114 -16.190 1.00 16.03 296 MET A CA 1
ATOM 2296 C C . MET A 1 296 ? 0.229 -17.876 -17.447 1.00 15.44 296 MET A C 1
ATOM 2297 O O . MET A 1 296 ? -0.388 -18.911 -17.763 1.00 15.65 296 MET A O 1
ATOM 2302 N N . GLU A 1 297 ? 1.268 -17.395 -18.132 1.00 16.26 297 GLU A N 1
ATOM 2303 C CA . GLU A 1 297 ? 1.835 -18.063 -19.334 1.00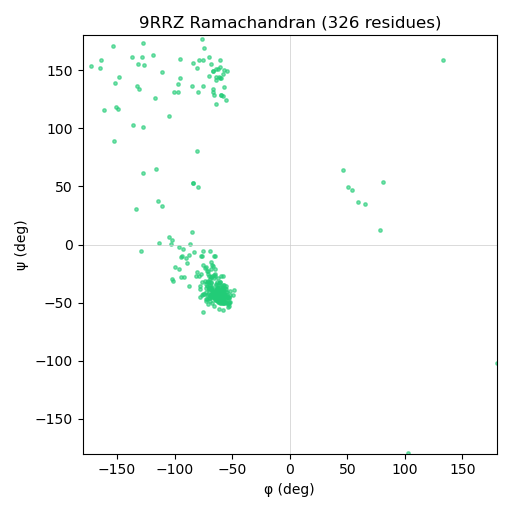 16.68 297 GLU A CA 1
ATOM 2304 C C . GLU A 1 297 ? 2.305 -19.469 -18.948 1.00 16.06 297 GLU A C 1
ATOM 2305 O O . GLU A 1 297 ? 1.945 -20.436 -19.644 1.00 16.98 297 GLU A O 1
ATOM 2311 N N . HIS A 1 298 ? 3.091 -19.577 -17.876 1.00 15.68 298 HIS A N 1
ATOM 2312 C CA . HIS A 1 298 ? 3.687 -20.859 -17.417 1.00 16.23 298 HIS A CA 1
ATOM 2313 C C . HIS A 1 298 ? 2.576 -21.824 -16.988 1.00 15.53 298 HIS A C 1
ATOM 2314 O O . HIS A 1 298 ? 2.741 -23.038 -17.184 1.00 15.91 298 HIS A O 1
ATOM 2321 N N . THR A 1 299 ? 1.478 -21.315 -16.423 1.00 15.30 299 THR A N 1
ATOM 2322 C CA . THR A 1 299 ? 0.340 -22.157 -15.968 1.00 15.55 299 THR A CA 1
ATOM 2323 C C . THR A 1 299 ? -0.370 -22.764 -17.185 1.00 15.17 299 THR A C 1
ATOM 2324 O O . THR A 1 299 ? -0.726 -23.953 -17.126 1.00 15.06 299 THR A O 1
ATOM 2328 N N . TRP A 1 300 ? -0.594 -21.969 -18.232 1.00 15.69 300 TRP A N 1
ATOM 2329 C CA . TRP A 1 300 ? -1.214 -22.435 -19.501 1.00 15.93 300 TRP A CA 1
ATOM 2330 C C . TRP A 1 300 ? -0.441 -23.661 -20.002 1.00 16.38 300 TRP A C 1
ATOM 2331 O O . TRP A 1 300 ? -1.063 -24.713 -20.234 1.00 16.72 300 TRP A O 1
ATOM 2342 N N . ARG A 1 301 ? 0.881 -23.547 -20.126 1.00 16.59 301 ARG A N 1
ATOM 2343 C CA . ARG A 1 301 ? 1.734 -24.667 -20.604 1.00 17.52 301 ARG A CA 1
ATOM 2344 C C . ARG A 1 301 ? 1.739 -25.801 -19.572 1.00 17.27 301 ARG A C 1
ATOM 2345 O O . ARG A 1 301 ? 1.678 -26.966 -19.998 1.00 18.19 301 ARG A O 1
ATOM 2353 N N . ALA A 1 302 ? 1.821 -25.481 -18.276 1.00 16.61 302 ALA A N 1
ATOM 2354 C CA . ALA A 1 302 ? 1.892 -26.478 -17.181 1.00 17.14 302 ALA A CA 1
ATOM 2355 C C . ALA A 1 302 ? 0.693 -27.428 -17.274 1.00 16.76 302 ALA A C 1
ATOM 2356 O O . ALA A 1 302 ? 0.889 -28.648 -17.188 1.00 17.23 302 ALA A O 1
ATOM 2358 N N . ILE A 1 303 ? -0.512 -26.887 -17.448 1.00 17.55 303 ILE A N 1
ATOM 2359 C CA . ILE A 1 303 ? -1.760 -27.703 -17.502 1.00 18.57 303 ILE A CA 1
ATOM 2360 C C . ILE A 1 303 ? -1.659 -28.690 -18.673 1.00 18.52 303 ILE A C 1
ATOM 2361 O O . ILE A 1 303 ? -1.989 -29.874 -18.472 1.00 19.79 303 ILE A O 1
ATOM 2366 N N . LEU A 1 304 ? -1.212 -28.227 -19.842 1.00 18.62 304 LEU A N 1
ATOM 2367 C CA . LEU A 1 304 ? -1.125 -29.057 -21.075 1.00 19.77 304 LEU A CA 1
ATOM 2368 C C . LEU A 1 304 ? 0.026 -30.066 -20.957 1.00 20.29 304 LEU A C 1
ATOM 2369 O O . LEU A 1 304 ? -0.175 -31.226 -21.359 1.00 22.96 304 LEU A O 1
ATOM 2374 N N . ASP A 1 305 ? 1.176 -29.660 -20.411 1.00 19.11 305 ASP A N 1
ATOM 2375 C CA . ASP A 1 305 ? 2.418 -30.483 -20.396 1.00 20.03 305 ASP A CA 1
ATOM 2376 C C . ASP A 1 305 ? 2.360 -31.543 -19.290 1.00 21.03 305 ASP A C 1
ATOM 2377 O O . ASP A 1 305 ? 3.031 -32.582 -19.439 1.00 25.87 305 ASP A O 1
ATOM 2382 N N . TRP A 1 306 ? 1.607 -31.292 -18.218 1.00 19.65 306 TRP A N 1
ATOM 2383 C CA . TRP A 1 306 ? 1.463 -32.214 -17.059 1.00 20.15 306 TRP A CA 1
ATOM 2384 C C . TRP A 1 306 ? 0.140 -32.984 -17.153 1.00 21.07 306 TRP A C 1
ATOM 2385 O O . TRP A 1 306 ? 0.104 -34.137 -16.690 1.00 22.39 306 TRP A O 1
ATOM 2396 N N . GLY A 1 307 ? -0.897 -32.375 -17.737 1.00 22.99 307 GLY A N 1
ATOM 2397 C CA . GLY A 1 307 ? -2.276 -32.905 -17.745 1.00 24.52 307 GLY A CA 1
ATOM 2398 C C . GLY A 1 307 ? -2.389 -34.278 -18.390 1.00 26.87 307 GLY A C 1
ATOM 2399 O O . GLY A 1 307 ? -3.185 -35.088 -17.888 1.00 29.36 307 GLY A O 1
ATOM 2400 N N . PHE A 1 308 ? -1.638 -34.542 -19.462 1.00 28.82 308 PHE A N 1
ATOM 2401 C CA . PHE A 1 308 ? -1.738 -35.798 -20.256 1.00 31.55 308 PHE A CA 1
ATOM 2402 C C . PHE A 1 308 ? -0.706 -36.832 -19.789 1.00 33.30 308 PHE A C 1
ATOM 2403 O O . PHE A 1 308 ? -0.814 -37.996 -20.220 1.00 36.04 308 PHE A O 1
ATOM 2411 N N . THR A 1 309 ? 0.255 -36.436 -18.947 1.00 32.90 309 THR A N 1
ATOM 2412 C CA . THR A 1 309 ? 1.310 -37.335 -18.401 1.00 34.01 309 THR A CA 1
ATOM 2413 C C . THR A 1 309 ? 0.975 -37.721 -16.954 1.00 33.21 309 THR A C 1
ATOM 2414 O O . THR A 1 309 ? 1.361 -38.835 -16.548 1.00 35.62 309 THR A O 1
ATOM 2418 N N . SER A 1 310 ? 0.284 -36.845 -16.214 1.00 30.89 310 SER A N 1
ATOM 2419 C CA . SER A 1 310 ? -0.205 -37.095 -14.831 1.00 31.68 310 SER A CA 1
ATOM 2420 C C . SER A 1 310 ? -1.230 -38.234 -14.846 1.00 32.45 310 SER A C 1
ATOM 2421 O O . SER A 1 310 ? -1.918 -38.398 -15.872 1.00 33.08 310 SER A O 1
ATOM 2424 N N . ALA A 1 311 ? -1.333 -38.977 -13.739 1.00 33.56 311 ALA A N 1
ATOM 2425 C CA . ALA A 1 311 ? -2.315 -40.070 -13.544 1.00 35.17 311 ALA A CA 1
ATOM 2426 C C . ALA A 1 311 ? -3.667 -39.498 -13.093 1.00 36.65 311 ALA A C 1
ATOM 2427 O O . ALA A 1 311 ? -4.637 -40.279 -13.028 1.00 40.13 311 ALA A O 1
ATOM 2429 N N . ARG A 1 312 ? -3.738 -38.189 -12.814 1.00 36.53 312 ARG A N 1
ATOM 2430 C CA . ARG A 1 312 ? -4.946 -37.514 -12.264 1.00 36.83 312 ARG A CA 1
ATOM 2431 C C . ARG A 1 312 ? -6.084 -37.542 -13.292 1.00 37.30 312 ARG A C 1
ATOM 2432 O O . ARG A 1 312 ? -7.193 -37.974 -12.924 1.00 39.86 312 ARG A O 1
ATOM 2440 N N . TYR A 1 313 ? -5.820 -37.078 -14.518 1.00 36.66 313 TYR A N 1
ATOM 2441 C CA . TYR A 1 313 ? -6.823 -36.896 -15.603 1.00 38.69 313 TYR A CA 1
ATOM 2442 C C . TYR A 1 313 ? -6.512 -37.858 -16.755 1.00 40.84 313 TYR A C 1
ATOM 2443 O O . TYR A 1 313 ? -7.467 -38.521 -17.213 1.00 45.07 313 TYR A O 1
ATOM 2452 N N . PRO A 1 322 ? -4.105 -45.019 -22.099 1.00 44.12 322 PRO A N 1
ATOM 2453 C CA . PRO A 1 322 ? -4.701 -43.852 -21.424 1.00 43.73 322 PRO A CA 1
ATOM 2454 C C . PRO A 1 322 ? -6.146 -43.582 -21.872 1.00 41.94 322 PRO A C 1
ATOM 2455 O O . PRO A 1 322 ? -6.479 -43.910 -22.997 1.00 39.99 322 PRO A O 1
ATOM 2459 N N . TYR A 1 323 ? -6.955 -42.992 -20.985 1.00 40.83 323 TYR A N 1
ATOM 2460 C CA . TYR A 1 323 ? -8.361 -42.578 -21.245 1.00 40.82 323 TYR A CA 1
ATOM 2461 C C . TYR A 1 323 ? -8.390 -41.562 -22.390 1.00 37.69 323 TYR A C 1
ATOM 2462 O O . TYR A 1 323 ? -9.276 -41.652 -23.261 1.00 37.37 323 TYR A O 1
ATOM 2471 N N . GLN A 1 324 ? -7.448 -40.613 -22.362 1.00 37.51 324 GLN A N 1
ATOM 2472 C CA . GLN A 1 324 ? -7.358 -39.473 -23.310 1.00 36.56 324 GLN A CA 1
ATOM 2473 C C . GLN A 1 324 ? -5.902 -39.301 -23.754 1.00 36.88 324 GLN A C 1
ATOM 2474 O O . GLN A 1 324 ? -5.102 -38.768 -22.959 1.00 38.58 324 GLN A O 1
ATOM 2480 N N . VAL A 1 325 ? -5.576 -39.744 -24.972 1.00 36.37 325 VAL A N 1
ATOM 2481 C CA . VAL A 1 325 ? -4.250 -39.510 -25.619 1.00 35.54 325 VAL A CA 1
ATOM 2482 C C . VAL A 1 325 ? -4.133 -38.007 -25.896 1.00 33.52 325 VAL A C 1
ATOM 2483 O O . VAL A 1 325 ? -5.180 -37.372 -26.126 1.00 35.25 325 VAL A O 1
ATOM 2487 N N . PHE A 1 326 ? -2.917 -37.455 -25.874 1.00 31.65 326 PHE A N 1
ATOM 2488 C CA . PHE A 1 326 ? -2.672 -36.032 -26.225 1.00 30.94 326 PHE A CA 1
ATOM 2489 C C . PHE A 1 326 ? -3.041 -35.830 -27.692 1.00 29.54 326 PHE A C 1
ATOM 2490 O O . PHE A 1 326 ? -2.488 -36.492 -28.568 1.00 30.78 326 PHE A O 1
ATOM 2498 N N . PRO A 1 327 ? -4.002 -34.931 -28.005 1.00 28.27 327 PRO A N 1
ATOM 2499 C CA . PRO A 1 327 ? -4.471 -34.751 -29.381 1.00 28.95 327 PRO A CA 1
ATOM 2500 C C . PRO A 1 327 ? -3.508 -33.981 -30.299 1.00 28.76 327 PRO A C 1
ATOM 2501 O O . PRO A 1 327 ? -3.802 -33.873 -31.475 1.00 30.24 327 PRO A O 1
ATOM 2505 N N . GLY A 1 328 ? -2.406 -33.460 -29.751 1.00 27.36 328 GLY A N 1
ATOM 2506 C CA . GLY A 1 328 ? -1.348 -32.775 -30.516 1.00 27.44 328 GLY A CA 1
ATOM 2507 C C . GLY A 1 328 ? -1.429 -31.266 -30.376 1.00 25.45 328 GLY A C 1
ATOM 2508 O O . GLY A 1 328 ? -2.327 -30.773 -29.655 1.00 25.62 328 GLY A O 1
ATOM 2509 N N . TRP A 1 329 ? -0.520 -30.559 -31.051 1.00 26.11 329 TRP A N 1
ATOM 2510 C CA . TRP A 1 329 ? -0.401 -29.078 -31.037 1.00 26.43 329 TRP A CA 1
ATOM 2511 C C . TRP A 1 329 ? -1.029 -28.498 -32.306 1.00 28.21 329 TRP A C 1
ATOM 2512 O O . TRP A 1 329 ? -0.714 -28.995 -33.403 1.00 29.65 329 TRP A O 1
ATOM 2523 N N . ALA A 1 330 ? -1.881 -27.483 -32.149 1.00 29.31 330 ALA A N 1
ATOM 2524 C CA . ALA A 1 330 ? -2.528 -26.740 -33.252 1.00 30.81 330 ALA A CA 1
ATOM 2525 C C . ALA A 1 330 ? -1.583 -25.631 -33.722 1.00 32.51 330 ALA A C 1
ATOM 2526 O O . ALA A 1 330 ? -1.001 -24.941 -32.860 1.00 32.52 330 ALA A O 1
ATOM 2528 N N . GLU A 1 331 ? -1.477 -25.501 -35.037 1.00 35.50 331 GLU A N 1
ATOM 2529 C CA . GLU A 1 331 ? -0.616 -24.493 -35.689 1.00 39.18 331 GLU A CA 1
ATOM 2530 C C . GLU A 1 331 ? -1.270 -23.125 -35.609 1.00 39.09 331 GLU A C 1
ATOM 2531 O O . GLU A 1 331 ? -0.631 -22.181 -35.958 1.00 42.57 331 GLU A O 1
ATOM 2537 N N . GLN A 1 332 ? -2.528 -23.069 -35.189 1.00 37.04 332 GLN A N 1
ATOM 2538 C CA . GLN A 1 332 ? -3.240 -21.779 -35.052 1.00 36.74 332 GLN A CA 1
ATOM 2539 C C . GLN A 1 332 ? -4.481 -22.003 -34.184 1.00 34.09 332 GLN A C 1
ATOM 2540 O O . GLN A 1 332 ? -4.920 -23.123 -34.081 1.00 31.88 332 GLN A O 1
ATOM 2546 N N . PRO A 1 333 ? -5.052 -20.956 -33.556 1.00 32.89 333 PRO A N 1
ATOM 2547 C CA . PRO A 1 333 ? -6.277 -21.104 -32.789 1.00 33.55 333 PRO A CA 1
ATOM 2548 C C . PRO A 1 333 ? -7.440 -21.604 -33.662 1.00 34.60 333 PRO A C 1
ATOM 2549 O O . PRO A 1 333 ? -7.518 -21.301 -34.819 1.00 34.46 333 PRO A O 1
ATOM 2553 N N . HIS A 1 334 ? -8.378 -22.290 -33.008 1.00 35.90 334 HIS A N 1
ATOM 2554 C CA . HIS A 1 334 ? -9.578 -22.856 -33.679 1.00 36.94 334 HIS A CA 1
ATOM 2555 C C . HIS A 1 334 ? -10.602 -21.769 -34.065 1.00 37.32 334 HIS A C 1
ATOM 2556 O O . HIS A 1 334 ? -11.430 -22.055 -34.901 1.00 38.88 334 HIS A O 1
ATOM 2563 N N . ASP A 1 335 ? -10.545 -20.593 -33.437 1.00 36.76 335 ASP A N 1
ATOM 2564 C CA . ASP A 1 335 ? -11.486 -19.469 -33.688 1.00 36.06 335 ASP A CA 1
ATOM 2565 C C . ASP A 1 335 ? -10.740 -18.153 -33.450 1.00 36.36 335 ASP A C 1
ATOM 2566 O O . ASP A 1 335 ? -10.363 -17.919 -32.326 1.00 36.18 335 ASP A O 1
ATOM 2571 N N . THR A 1 336 ? -10.580 -17.328 -34.490 1.00 37.12 336 THR A N 1
ATOM 2572 C CA . THR A 1 336 ? -9.827 -16.049 -34.378 1.00 38.18 336 THR A CA 1
ATOM 2573 C C . THR A 1 336 ? -10.743 -14.816 -34.337 1.00 37.98 336 THR A C 1
ATOM 2574 O O . THR A 1 336 ? -10.227 -13.723 -34.366 1.00 39.66 336 THR A O 1
ATOM 2578 N N . SER A 1 337 ? -12.047 -15.009 -34.277 1.00 37.31 337 SER A N 1
ATOM 2579 C CA . SER A 1 337 ? -13.031 -13.899 -34.165 1.00 37.05 337 SER A CA 1
ATOM 2580 C C . SER A 1 337 ? -12.723 -13.086 -32.907 1.00 35.26 337 SER A C 1
ATOM 2581 O O . SER A 1 337 ? -12.576 -13.656 -31.828 1.00 34.76 337 SER A O 1
ATOM 2584 N N . PRO A 1 338 ? -12.577 -11.742 -33.006 1.00 34.11 338 PRO A N 1
ATOM 2585 C CA . PRO A 1 338 ? -12.327 -10.897 -31.837 1.00 32.73 338 PRO A CA 1
ATOM 2586 C C . PRO A 1 338 ? -13.612 -10.443 -31.127 1.00 29.95 338 PRO A C 1
ATOM 2587 O O . PRO A 1 338 ? -13.516 -9.718 -30.153 1.00 29.23 338 PRO A O 1
ATOM 2591 N N . ASP A 1 339 ? -14.772 -10.866 -31.638 1.00 28.60 339 ASP A N 1
ATOM 2592 C CA . ASP A 1 339 ? -16.112 -10.417 -31.179 1.00 28.36 339 ASP A CA 1
ATOM 2593 C C . ASP A 1 339 ? -16.388 -10.992 -29.791 1.00 24.77 339 ASP A C 1
ATOM 2594 O O . ASP A 1 339 ? -15.982 -12.112 -29.484 1.00 23.83 339 ASP A O 1
ATOM 2599 N N . PRO A 1 340 ? -17.089 -10.248 -28.906 1.00 23.99 340 PRO A N 1
ATOM 2600 C CA . PRO A 1 340 ? -17.431 -10.764 -27.582 1.00 22.63 340 PRO A CA 1
ATOM 2601 C C . PRO A 1 340 ? -18.275 -12.044 -27.663 1.00 22.35 340 PRO A C 1
ATOM 2602 O O . PRO A 1 340 ? -19.103 -12.147 -28.550 1.00 23.17 340 PRO A O 1
ATOM 2606 N N . LEU A 1 341 ? -18.045 -12.985 -26.745 1.00 20.16 341 LEU A N 1
ATOM 2607 C CA . LEU A 1 341 ? -18.919 -14.174 -26.570 1.00 20.82 341 LEU A CA 1
ATOM 2608 C C . LEU A 1 341 ? -20.294 -13.692 -26.118 1.00 20.15 341 LEU A C 1
ATOM 2609 O O . LEU A 1 341 ? -20.394 -12.741 -25.344 1.00 20.26 341 LEU A O 1
ATOM 2614 N N . PRO A 1 342 ? -21.390 -14.318 -26.603 1.00 19.88 342 PRO A N 1
ATOM 2615 C CA . PRO A 1 342 ? -22.748 -13.892 -26.260 1.00 20.21 342 PRO A CA 1
ATOM 2616 C C . PRO A 1 342 ? -23.246 -14.471 -24.926 1.00 19.97 342 PRO A C 1
ATOM 2617 O O . PRO A 1 342 ? -24.322 -15.046 -24.886 1.00 22.06 342 PRO A O 1
ATOM 2621 N N . TYR A 1 343 ? -22.459 -14.290 -23.861 1.00 17.96 343 TYR A N 1
ATOM 2622 C CA . TYR A 1 343 ? -22.737 -14.796 -22.493 1.00 17.82 343 TYR A CA 1
ATOM 2623 C C . TYR A 1 343 ? -22.621 -13.618 -21.534 1.00 17.04 343 TYR A C 1
ATOM 2624 O O . TYR A 1 343 ? -21.517 -13.186 -21.214 1.00 16.70 343 TYR A O 1
ATOM 2633 N N . PRO A 1 344 ? -23.763 -13.026 -21.108 1.00 17.35 344 PRO A N 1
ATOM 2634 C CA . PRO A 1 344 ? -23.746 -11.770 -20.360 1.00 17.58 344 PRO A CA 1
ATOM 2635 C C . PRO A 1 344 ? -23.082 -11.817 -18.975 1.00 16.59 344 PRO A C 1
ATOM 2636 O O . PRO A 1 344 ? -22.891 -10.762 -18.404 1.00 16.91 344 PRO A O 1
ATOM 2640 N N . ALA A 1 345 ? -22.747 -13.001 -18.456 1.00 15.70 345 ALA A N 1
ATOM 2641 C CA . ALA A 1 345 ? -21.981 -13.133 -17.194 1.00 16.07 345 ALA A CA 1
ATOM 2642 C C . ALA A 1 345 ? -20.539 -12.655 -17.412 1.00 16.21 345 ALA A C 1
ATOM 2643 O O . ALA A 1 345 ? -19.933 -12.175 -16.435 1.00 15.61 345 ALA A O 1
ATOM 2645 N N . ILE A 1 346 ? -20.008 -12.788 -18.635 1.00 15.93 346 ILE A N 1
ATOM 2646 C CA . ILE A 1 346 ? -18.561 -12.548 -18.929 1.00 16.00 346 ILE A CA 1
ATOM 2647 C C . ILE A 1 346 ? -18.358 -11.594 -20.116 1.00 15.70 346 ILE A C 1
ATOM 2648 O O . ILE A 1 346 ? -17.194 -11.262 -20.373 1.00 16.27 346 ILE A O 1
ATOM 2653 N N . ALA A 1 347 ? -19.416 -11.185 -20.809 1.00 15.99 347 ALA A N 1
ATOM 2654 C CA . ALA A 1 347 ? -19.253 -10.332 -22.009 1.00 17.11 347 ALA A CA 1
ATOM 2655 C C . ALA A 1 347 ? -18.508 -9.027 -21.715 1.00 16.38 347 ALA A C 1
ATOM 2656 O O . ALA A 1 347 ? -17.818 -8.546 -22.593 1.00 17.44 347 ALA A O 1
ATOM 2658 N N . TRP A 1 348 ? -18.586 -8.528 -20.486 1.00 15.86 348 TRP A N 1
ATOM 2659 C CA . TRP A 1 348 ? -17.917 -7.267 -20.071 1.00 16.00 348 TRP A CA 1
ATOM 2660 C C . TRP A 1 348 ? -16.388 -7.312 -20.253 1.00 16.22 348 TRP A C 1
ATOM 2661 O O . TRP A 1 348 ? -15.830 -6.277 -20.482 1.00 17.12 348 TRP A O 1
ATOM 2672 N N . TRP A 1 349 ? -15.758 -8.492 -20.204 1.00 15.78 349 TRP A N 1
ATOM 2673 C CA . TRP A 1 349 ? -14.296 -8.625 -20.439 1.00 16.04 349 TRP A CA 1
ATOM 2674 C C . TRP A 1 349 ? -13.868 -7.899 -21.718 1.00 16.56 349 TRP A C 1
ATOM 2675 O O . TRP A 1 349 ? -12.888 -7.234 -21.677 1.00 16.90 349 TRP A O 1
ATOM 2686 N N . TRP A 1 350 ? -14.629 -8.036 -22.806 1.00 17.54 350 TRP A N 1
ATOM 2687 C CA . TRP A 1 350 ? -14.338 -7.417 -24.123 1.00 18.22 350 TRP A CA 1
ATOM 2688 C C . TRP A 1 350 ? -14.389 -5.888 -24.077 1.00 19.45 350 TRP A C 1
ATOM 2689 O O . TRP A 1 350 ? -13.758 -5.290 -24.896 1.00 21.31 350 TRP A O 1
ATOM 2700 N N . GLU A 1 351 ? -15.066 -5.285 -23.103 1.00 20.04 351 GLU A N 1
ATOM 2701 C CA . GLU A 1 351 ? -15.053 -3.814 -22.930 1.00 21.04 351 GLU A CA 1
ATOM 2702 C C . GLU A 1 351 ? -13.664 -3.310 -22.476 1.00 20.45 351 GLU A C 1
ATOM 2703 O O . GLU A 1 351 ? -13.427 -2.141 -22.622 1.00 21.70 351 GLU A O 1
ATOM 2709 N N . GLN A 1 352 ? -12.803 -4.154 -21.897 1.00 19.53 352 GLN A N 1
ATOM 2710 C CA . GLN A 1 352 ? -11.494 -3.712 -21.349 1.00 20.22 352 GLN A CA 1
ATOM 2711 C C . GLN A 1 352 ? -10.364 -3.708 -22.403 1.00 21.62 352 GLN A C 1
ATOM 2712 O O . GLN A 1 352 ? -9.314 -3.255 -22.054 1.00 21.78 352 GLN A O 1
ATOM 2718 N N . VAL A 1 353 ? -10.589 -4.240 -23.597 1.00 23.01 353 VAL A N 1
ATOM 2719 C CA . VAL A 1 353 ? -9.564 -4.224 -24.684 1.00 25.46 353 VAL A CA 1
ATOM 2720 C C . VAL A 1 353 ? -9.346 -2.761 -25.089 1.00 27.64 353 VAL A C 1
ATOM 2721 O O . VAL A 1 353 ? -10.351 -2.063 -25.328 1.00 30.08 353 VAL A O 1
ATOM 2725 N N . ALA A 1 354 ? -8.085 -2.316 -25.127 1.00 29.48 354 ALA A N 1
ATOM 2726 C CA . ALA A 1 354 ? -7.682 -0.911 -25.378 1.00 32.14 354 ALA A CA 1
ATOM 2727 C C . ALA A 1 354 ? -7.907 -0.559 -26.853 1.00 34.86 354 ALA A C 1
ATOM 2728 O O . ALA A 1 354 ? -7.932 -1.429 -27.723 1.00 37.21 354 ALA A O 1
#